Protein AF-A0A2V8ZVR0-F1 (afdb_monomer_lite)

Secondary structure (DSSP, 8-state):
---------------PPP----HHHHHHHHHHHHHHT-S---GGGS-HHHHHHHHHHHHHHHHHHHHH--S---GGG--HHHHHHHHHHHHHHHHHHHHSSSS---GGGS-HHHHHHHHHHHHHHHHHHHHHT-S---GGG--HHHHHHHHHHHHHHHHHHHHHT-TT--GGG--HHHHHHHHHHHHHHHHHHHHHT-TT--GGG--HHHHHHHHHHHHHHHHHHHHH--S---GGGS-HHHHHHTT-PPP-

Sequence (252 aa):
MKRAMFVCLLFGILACPGFSQSSGDSKSENLRNSFAGLGACDLSALRSAQAKQIADMRHNQNLWKCLDGYGECDHNALRESEAKEIASAQHRRNLLACETTIGICDKSQLTASEAERVARIDHERNLLNCMTGFGECDHSLLNPSEVTEVAEFERQRNLLSCQTGHGLCNRQLLSSSEAGEVSDAEHHRNILACKTGNGYCDGSLLSPSEAKEVADAKHQRNLLARETGYGLCDRTLLSVEEAKQIGLGPSS

Foldseek 3Di:
DDDDDDDDDDDDPPPDPDPPPDPVVVLVVLLVCLQVVNDDHDLVSDDPVSSVVSLVNVLVVLLVCLLVVPDDHDPVSDDPVSNVNSLVSVLVVLLVVLLDVPDDHDLVSDDPVSNVVSLVSVLVVLLVCLLVVNDDHDPVSDDPVSNVNSVVSVQVVLLVCLLVVNPPHDPVSDDPVSNVNSVVSVLVVLLVCLLVVPPPRDLVSDDPVSNVVSLVSVLVVLLVCLVVVPDDRDPVSDDPVSCVVSPNDDDD

Structure (mmCIF, N/CA/C/O backbone):
data_AF-A0A2V8ZVR0-F1
#
_entry.id   AF-A0A2V8ZVR0-F1
#
loop_
_atom_site.group_PDB
_atom_site.id
_atom_site.type_symbol
_atom_site.label_atom_id
_atom_site.label_alt_id
_atom_site.label_comp_id
_atom_site.label_asym_id
_atom_site.label_entity_id
_atom_site.label_seq_id
_atom_site.pdbx_PDB_ins_code
_atom_site.Cartn_x
_atom_site.Cartn_y
_atom_site.Cartn_z
_atom_site.occupancy
_atom_site.B_iso_or_equiv
_atom_site.auth_seq_id
_atom_site.auth_comp_id
_atom_site.auth_asym_id
_atom_site.auth_atom_id
_atom_site.pdbx_PDB_model_num
ATOM 1 N N . MET A 1 1 ? -58.232 41.909 -76.313 1.00 36.66 1 MET A N 1
ATOM 2 C CA . MET A 1 1 ? -58.443 41.818 -77.776 1.00 36.66 1 MET A CA 1
ATOM 3 C C . MET A 1 1 ? -57.122 41.472 -78.451 1.00 36.66 1 MET A C 1
ATOM 5 O O . MET A 1 1 ? -56.123 42.068 -78.085 1.00 36.66 1 MET A O 1
ATOM 9 N N . LYS A 1 2 ? -57.188 40.581 -79.451 1.00 34.44 2 LYS A N 1
ATOM 10 C CA . LYS A 1 2 ? -56.173 40.199 -80.459 1.00 34.44 2 LYS A CA 1
ATOM 11 C C . LYS A 1 2 ? -55.121 39.135 -80.084 1.00 34.44 2 LYS A C 1
ATOM 13 O O . LYS A 1 2 ? -54.201 39.353 -79.311 1.00 34.44 2 LYS A O 1
ATOM 18 N N . ARG A 1 3 ? -55.331 37.977 -80.723 1.00 39.69 3 ARG A N 1
ATOM 19 C CA . ARG A 1 3 ? -54.399 36.879 -81.026 1.00 39.69 3 ARG A CA 1
ATOM 20 C C . ARG A 1 3 ? -53.423 37.280 -82.152 1.00 39.69 3 ARG A C 1
ATOM 22 O O . ARG A 1 3 ? -53.703 38.265 -82.831 1.00 39.69 3 ARG A O 1
ATOM 29 N N . ALA A 1 4 ? -52.458 36.380 -82.411 1.00 41.09 4 ALA A N 1
ATOM 30 C CA . ALA A 1 4 ? -51.537 36.239 -83.563 1.00 41.09 4 ALA A CA 1
ATOM 31 C C . ALA A 1 4 ? -50.104 36.743 -83.275 1.00 41.09 4 ALA A C 1
ATOM 33 O O . ALA A 1 4 ? -49.961 37.804 -82.691 1.00 41.09 4 ALA A O 1
ATOM 34 N N . MET A 1 5 ? -48.998 36.080 -83.638 1.00 38.31 5 MET A N 1
ATOM 35 C CA . MET A 1 5 ? -48.732 34.896 -84.472 1.00 38.31 5 MET A CA 1
ATOM 36 C C . MET A 1 5 ? -47.291 34.396 -84.199 1.00 38.31 5 MET A C 1
ATOM 38 O O . MET A 1 5 ? -46.441 35.154 -83.742 1.00 38.31 5 MET A O 1
ATOM 42 N N . PHE A 1 6 ? -47.056 33.116 -84.492 1.00 43.47 6 PHE A N 1
ATOM 43 C CA . PHE A 1 6 ? -45.783 32.379 -84.499 1.00 43.47 6 PHE A CA 1
ATOM 44 C C . PHE A 1 6 ? -44.711 32.992 -85.420 1.00 43.47 6 PHE A C 1
ATOM 46 O O . PHE A 1 6 ? -45.057 33.313 -86.550 1.00 43.47 6 PHE A O 1
ATOM 53 N N . VAL A 1 7 ? -43.428 32.959 -85.015 1.00 42.00 7 VAL A N 1
ATOM 54 C CA . VAL A 1 7 ? -42.273 32.601 -85.878 1.00 42.00 7 VAL A CA 1
ATOM 55 C C . VAL A 1 7 ? -41.166 31.977 -85.003 1.00 42.00 7 VAL A C 1
ATOM 57 O O . VAL A 1 7 ? -40.665 32.607 -84.076 1.00 42.00 7 VAL A O 1
ATOM 60 N N . CYS A 1 8 ? -40.797 30.726 -85.293 1.00 43.38 8 CYS A N 1
ATOM 61 C CA . CYS A 1 8 ? -39.605 30.039 -84.776 1.00 43.38 8 CYS A CA 1
ATOM 62 C C . CYS A 1 8 ? -38.341 30.497 -85.522 1.00 43.38 8 CYS A C 1
ATOM 64 O O . CYS A 1 8 ? -38.452 30.754 -86.714 1.00 43.38 8 CYS A O 1
ATOM 66 N N . LEU A 1 9 ? -37.160 30.472 -84.876 1.00 36.38 9 LEU A N 1
ATOM 67 C CA . LEU A 1 9 ? -35.896 29.921 -85.423 1.00 36.38 9 LEU A CA 1
ATOM 68 C C . LEU A 1 9 ? -34.720 30.012 -84.407 1.00 36.38 9 LEU A C 1
ATOM 70 O O . LEU A 1 9 ? -34.191 31.081 -84.136 1.00 36.38 9 LEU A O 1
ATOM 74 N N . LEU A 1 10 ? -34.347 28.827 -83.900 1.00 38.56 10 LEU A N 1
ATOM 75 C CA . LEU A 1 10 ? -33.001 28.245 -83.697 1.00 38.56 10 LEU A CA 1
ATOM 76 C C . LEU A 1 10 ? -31.939 28.853 -82.742 1.00 38.56 10 LEU A C 1
ATOM 78 O O . LEU A 1 10 ? -31.278 29.839 -83.033 1.00 38.56 10 LEU A O 1
ATOM 82 N N . PHE A 1 11 ? -31.707 28.082 -81.667 1.00 44.53 11 PHE A N 1
ATOM 83 C CA . PHE A 1 11 ? -30.437 27.553 -81.125 1.00 44.53 11 PHE A CA 1
ATOM 84 C C . PHE A 1 11 ? -29.150 28.402 -81.128 1.00 44.53 11 PHE A C 1
ATOM 86 O O . PHE A 1 11 ? -28.493 28.587 -82.146 1.00 44.53 11 PHE A O 1
ATOM 93 N N . GLY A 1 12 ? -28.673 28.668 -79.907 1.00 36.66 12 GLY A N 1
ATOM 94 C CA . GLY A 1 12 ? -27.265 28.878 -79.573 1.00 36.66 12 GLY A CA 1
ATOM 95 C C . GLY A 1 12 ? -27.025 28.527 -78.103 1.00 36.66 12 GLY A C 1
ATOM 96 O O . GLY A 1 12 ? -27.132 29.388 -77.237 1.00 36.66 12 GLY A O 1
ATOM 97 N N . ILE A 1 13 ? -26.761 27.248 -77.809 1.00 49.50 13 ILE A N 1
ATOM 98 C CA . ILE A 1 13 ? -26.310 26.803 -76.483 1.00 49.50 13 ILE A CA 1
ATOM 99 C C . ILE A 1 13 ? -24.876 27.308 -76.314 1.00 49.50 13 ILE A C 1
ATOM 101 O O . ILE A 1 13 ? -23.955 26.796 -76.949 1.00 49.50 13 ILE A O 1
ATOM 105 N N . LEU A 1 14 ? -24.693 28.317 -75.462 1.00 43.38 14 LEU A N 1
ATOM 106 C CA . LEU A 1 14 ? -23.380 28.698 -74.955 1.00 43.38 14 LEU A CA 1
ATOM 107 C C . LEU A 1 14 ? -22.941 27.602 -73.973 1.00 43.38 14 LEU A C 1
ATOM 109 O O . LEU A 1 14 ? -23.292 27.613 -72.795 1.00 43.38 14 LEU A O 1
ATOM 113 N N . ALA A 1 15 ? -22.230 26.598 -74.482 1.00 41.72 15 ALA A N 1
ATOM 114 C CA . ALA A 1 15 ? -21.525 25.645 -73.645 1.00 41.72 15 ALA A CA 1
ATOM 115 C C . ALA A 1 15 ? -20.347 26.378 -72.990 1.00 41.72 15 ALA A C 1
ATOM 117 O O . ALA A 1 15 ? -19.374 26.725 -73.660 1.00 41.72 15 ALA A O 1
ATOM 118 N N . CYS A 1 16 ? -20.441 26.633 -71.683 1.00 39.53 16 CYS A N 1
ATOM 119 C CA . CYS A 1 16 ? -19.276 26.968 -70.873 1.00 39.53 16 CYS A CA 1
ATOM 120 C C . CYS A 1 16 ? -18.252 25.833 -71.036 1.00 39.53 16 CYS A C 1
ATOM 122 O O . CYS A 1 16 ? -18.599 24.683 -70.747 1.00 39.53 16 CYS A O 1
ATOM 124 N N . PRO A 1 17 ? -17.019 26.096 -71.502 1.00 46.03 17 PRO A N 1
ATOM 125 C CA . PRO A 1 17 ? -15.997 25.067 -71.510 1.00 46.03 17 PRO A CA 1
ATOM 126 C C . PRO A 1 17 ? -15.742 24.655 -70.060 1.00 46.03 17 PRO A C 1
ATOM 128 O O . PRO A 1 17 ? -15.577 25.500 -69.177 1.00 46.03 17 PRO A O 1
ATOM 131 N N . GLY A 1 18 ? -15.791 23.345 -69.824 1.00 41.56 18 GLY A N 1
ATOM 132 C CA . GLY A 1 18 ? -15.545 22.757 -68.520 1.00 41.56 18 GLY A CA 1
ATOM 133 C C . GLY A 1 18 ? -14.231 23.258 -67.931 1.00 41.56 18 GLY A C 1
ATOM 134 O O . GLY A 1 18 ? -13.242 23.449 -68.641 1.00 41.56 18 GLY A O 1
ATOM 135 N N . PHE A 1 19 ? -14.239 23.460 -66.616 1.00 44.44 19 PHE A N 1
ATOM 136 C CA . PHE A 1 19 ? -13.027 23.596 -65.825 1.00 44.44 19 PHE A CA 1
ATOM 137 C C . PHE A 1 19 ? -12.099 22.424 -66.160 1.00 44.44 19 PHE A C 1
ATOM 139 O O . PHE A 1 19 ? -12.341 21.285 -65.764 1.00 44.44 19 PHE A O 1
ATOM 146 N N . SER A 1 20 ? -11.036 22.705 -66.908 1.00 42.78 20 SER A N 1
ATOM 147 C CA . SER A 1 20 ? -9.875 21.833 -66.968 1.00 42.78 20 SER A CA 1
ATOM 148 C C . SER A 1 20 ? -9.313 21.798 -65.550 1.00 42.78 20 SER A C 1
ATOM 150 O O . SER A 1 20 ? -8.753 22.801 -65.110 1.00 42.78 20 SER A O 1
ATOM 152 N N . GLN A 1 21 ? -9.494 20.691 -64.817 1.00 45.97 21 GLN A N 1
ATOM 153 C CA . GLN A 1 21 ? -8.775 20.466 -63.562 1.00 45.97 21 GLN A CA 1
ATOM 154 C C . GLN A 1 21 ? -7.290 20.632 -63.871 1.00 45.97 21 GLN A C 1
ATOM 156 O O . GLN A 1 21 ? -6.698 19.880 -64.649 1.00 45.97 21 GLN A O 1
ATOM 161 N N . SER A 1 22 ? -6.726 21.719 -63.359 1.00 49.31 22 SER A N 1
ATOM 162 C CA . SER A 1 22 ? -5.350 22.081 -63.620 1.00 49.31 22 SER A CA 1
ATOM 163 C C . SER A 1 22 ? -4.470 21.013 -62.990 1.00 49.31 22 SER A C 1
ATOM 165 O O . SER A 1 22 ? -4.638 20.655 -61.826 1.00 49.31 22 SER A O 1
ATOM 167 N N . SER A 1 23 ? -3.466 20.538 -63.723 1.00 56.97 23 SER A N 1
ATOM 168 C CA . SER A 1 23 ? -2.398 19.707 -63.153 1.00 56.97 23 SER A CA 1
ATOM 169 C C . SER A 1 23 ? -1.680 20.390 -61.971 1.00 56.97 23 SER A C 1
ATOM 171 O O . SER A 1 23 ? -0.980 19.726 -61.207 1.00 56.97 23 SER A O 1
ATOM 173 N N . GLY A 1 24 ? -1.863 21.706 -61.796 1.00 58.91 24 GLY A N 1
ATOM 174 C CA . GLY A 1 24 ? -1.445 22.461 -60.618 1.00 58.91 24 GLY A CA 1
ATOM 175 C C . GLY A 1 24 ? -2.258 22.160 -59.354 1.00 58.91 24 GLY A C 1
ATOM 176 O O . GLY A 1 24 ? -1.658 22.081 -58.283 1.00 58.91 24 GLY A O 1
ATOM 177 N N . ASP A 1 25 ? -3.568 21.910 -59.465 1.00 67.12 25 ASP A N 1
ATOM 178 C CA . ASP A 1 25 ? -4.434 21.626 -58.311 1.00 67.12 25 ASP A CA 1
ATOM 179 C C . ASP A 1 25 ? -4.075 20.266 -57.704 1.00 67.12 25 ASP A C 1
ATOM 181 O O . ASP A 1 25 ? -3.796 20.179 -56.509 1.00 67.12 25 ASP A O 1
ATOM 185 N N . SER A 1 26 ? -3.907 19.243 -58.549 1.00 77.81 26 SER A N 1
ATOM 186 C CA . SER A 1 26 ? -3.489 17.893 -58.136 1.00 77.81 26 SER A CA 1
ATOM 187 C C . SER A 1 26 ? -2.076 17.855 -57.531 1.00 77.81 26 SER A C 1
ATOM 189 O O . SER A 1 26 ? -1.841 17.167 -56.538 1.00 77.81 26 SER A O 1
ATOM 191 N N . LYS A 1 27 ? -1.121 18.641 -58.054 1.00 80.38 27 LYS A N 1
ATOM 192 C CA . LYS A 1 27 ? 0.225 18.756 -57.456 1.00 80.38 27 LYS A CA 1
ATOM 193 C C . LYS A 1 27 ? 0.197 19.451 -56.097 1.00 80.38 27 LYS A C 1
ATOM 195 O O . LYS A 1 27 ? 0.942 19.062 -55.198 1.00 80.38 27 LYS A O 1
ATOM 200 N N . SER A 1 28 ? -0.639 20.478 -55.950 1.00 82.75 28 SER A N 1
ATOM 201 C CA . SER A 1 28 ? -0.809 21.189 -54.681 1.00 82.75 28 SER A CA 1
ATOM 202 C C . SER A 1 28 ? -1.472 20.301 -53.623 1.00 82.75 28 SER A C 1
ATOM 204 O O . SER A 1 28 ? -1.066 20.312 -52.462 1.00 82.75 28 SER A O 1
ATOM 206 N N . GLU A 1 29 ? -2.428 19.473 -54.041 1.00 85.88 29 GLU A N 1
ATOM 207 C C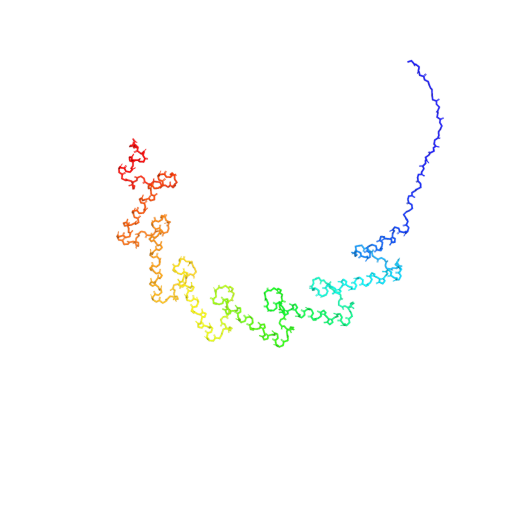A . GLU A 1 29 ? -3.107 18.491 -53.204 1.00 85.88 29 GLU A CA 1
ATOM 208 C C . GLU A 1 29 ? -2.162 17.363 -52.781 1.00 85.88 29 GLU A C 1
ATOM 210 O O . GLU A 1 29 ? -2.038 17.102 -51.587 1.00 85.88 29 GLU A O 1
ATOM 215 N N . ASN A 1 30 ? -1.398 16.782 -53.716 1.00 84.56 30 ASN A N 1
ATOM 216 C CA . ASN A 1 30 ? -0.364 15.791 -53.404 1.00 84.56 30 ASN A CA 1
ATOM 217 C C . ASN A 1 30 ? 0.633 16.335 -52.372 1.00 84.56 30 ASN A C 1
ATOM 219 O O . ASN A 1 30 ? 0.954 15.656 -51.398 1.00 84.56 30 ASN A O 1
ATOM 223 N N . LEU A 1 31 ? 1.084 17.586 -52.529 1.00 83.56 31 LEU A N 1
ATOM 224 C CA . LEU A 1 31 ? 1.970 18.233 -51.564 1.00 83.56 31 LEU A CA 1
ATOM 225 C C . LEU A 1 31 ? 1.291 18.379 -50.193 1.00 83.56 31 LEU A C 1
ATOM 227 O O . LEU A 1 31 ? 1.857 17.954 -49.191 1.00 83.56 31 LEU A O 1
ATOM 231 N N . ARG A 1 32 ? 0.065 18.913 -50.125 1.00 85.12 32 ARG A N 1
ATOM 232 C CA . ARG A 1 32 ? -0.675 19.070 -48.857 1.00 85.12 32 ARG A CA 1
ATOM 233 C C . ARG A 1 32 ? -0.874 17.738 -48.137 1.00 85.12 32 ARG A C 1
ATOM 235 O O . ARG A 1 32 ? -0.601 17.666 -46.943 1.00 85.12 32 ARG A O 1
ATOM 242 N N . ASN A 1 33 ? -1.261 16.693 -48.860 1.00 86.25 33 ASN A N 1
ATOM 243 C CA . ASN A 1 33 ? -1.426 15.339 -48.331 1.00 86.25 33 ASN A CA 1
ATOM 244 C C . ASN A 1 33 ? -0.104 14.788 -47.781 1.00 86.25 33 ASN A C 1
ATOM 246 O O . ASN A 1 33 ? -0.049 14.250 -46.675 1.00 86.25 33 ASN A O 1
ATOM 250 N N . SER A 1 34 ? 0.993 15.022 -48.507 1.00 84.56 34 SER A N 1
ATOM 251 C CA . SER A 1 34 ? 2.344 14.616 -48.106 1.00 84.56 34 SER A CA 1
ATOM 252 C C . SER A 1 34 ? 2.826 15.285 -46.817 1.00 84.56 34 SER A C 1
ATOM 254 O O . SER A 1 34 ? 3.506 14.631 -46.027 1.00 84.56 34 SER A O 1
ATOM 256 N N . PHE A 1 35 ? 2.485 16.565 -46.619 1.00 82.50 35 PHE A N 1
ATOM 257 C CA . PHE A 1 35 ? 2.823 17.340 -45.421 1.00 82.50 35 PHE A CA 1
ATOM 258 C C . PHE A 1 35 ? 1.903 17.017 -44.236 1.00 82.50 35 PHE A C 1
ATOM 260 O O . PHE A 1 35 ? 2.364 16.943 -43.103 1.00 82.50 35 PHE A O 1
ATOM 267 N N . ALA A 1 36 ? 0.607 16.832 -44.484 1.00 80.06 36 ALA A N 1
ATOM 268 C CA . ALA A 1 36 ? -0.368 16.552 -43.434 1.00 80.06 36 ALA A CA 1
ATOM 269 C C . ALA A 1 36 ? -0.361 15.083 -42.978 1.00 80.06 36 ALA A C 1
ATOM 271 O O . ALA A 1 36 ? -0.944 14.770 -41.945 1.00 80.06 36 ALA A O 1
ATOM 272 N N . GLY A 1 37 ? 0.255 14.180 -43.752 1.00 72.56 37 GLY A N 1
ATOM 273 C CA . GLY A 1 37 ? 0.139 12.735 -43.532 1.00 72.56 37 GLY A CA 1
ATOM 274 C C . GLY A 1 37 ? -1.280 12.211 -43.782 1.00 72.56 37 GLY A C 1
ATOM 275 O O . GLY A 1 37 ? -1.649 11.162 -43.264 1.00 72.56 37 GLY A O 1
ATOM 276 N N . LEU A 1 38 ? -2.087 12.952 -44.547 1.00 69.75 38 LEU A N 1
ATOM 277 C CA . LEU A 1 38 ? -3.482 12.637 -44.846 1.00 69.75 38 LEU A CA 1
ATOM 278 C C . LEU A 1 38 ? -3.591 12.236 -46.318 1.00 69.75 38 LEU A C 1
ATOM 280 O O . LEU A 1 38 ? -3.375 13.065 -47.194 1.00 69.75 38 LEU A O 1
ATOM 284 N N . GLY A 1 39 ? -3.938 10.978 -46.595 1.00 75.31 39 GLY A N 1
ATOM 285 C CA . GLY A 1 39 ? -4.077 10.463 -47.962 1.00 75.31 39 GLY A CA 1
ATOM 286 C C . GLY A 1 39 ? -2.760 10.016 -48.612 1.00 75.31 39 GLY A C 1
ATOM 287 O O . GLY A 1 39 ? -1.707 9.969 -47.977 1.00 75.31 39 GLY A O 1
ATOM 288 N N . ALA A 1 40 ? -2.828 9.627 -49.889 1.00 78.56 40 ALA A N 1
ATOM 289 C CA . ALA A 1 40 ? -1.667 9.133 -50.626 1.00 78.56 40 ALA A CA 1
ATOM 290 C C . ALA A 1 40 ? -0.685 10.267 -50.964 1.00 78.56 40 ALA A C 1
ATOM 292 O O . ALA A 1 40 ? -1.082 11.364 -51.357 1.00 78.56 40 ALA A O 1
ATOM 293 N N . CYS A 1 41 ? 0.606 9.968 -50.828 1.00 83.25 41 CYS A N 1
ATOM 294 C CA . CYS A 1 41 ? 1.718 10.849 -51.162 1.00 83.25 41 CYS A CA 1
ATOM 295 C C . CYS A 1 41 ? 2.514 10.205 -52.302 1.00 83.25 41 CYS A C 1
ATOM 297 O O . CYS A 1 41 ? 3.240 9.234 -52.083 1.00 83.25 41 CYS A O 1
ATOM 299 N N . ASP A 1 42 ? 2.377 10.742 -53.513 1.00 85.31 42 ASP A N 1
ATOM 300 C CA . ASP A 1 42 ? 3.214 10.363 -54.647 1.00 85.31 42 ASP A CA 1
ATOM 301 C C . ASP A 1 42 ? 4.528 11.152 -54.601 1.00 85.31 42 ASP A C 1
ATOM 303 O O . ASP A 1 42 ? 4.596 12.331 -54.969 1.00 85.31 42 ASP A O 1
ATOM 307 N N . LEU A 1 43 ? 5.583 10.484 -54.131 1.00 80.38 43 LEU A N 1
ATOM 308 C CA . LEU A 1 43 ? 6.929 11.046 -54.038 1.00 80.38 43 LEU A CA 1
ATOM 309 C C . LEU A 1 43 ? 7.539 11.350 -55.416 1.00 80.38 43 LEU A C 1
ATOM 311 O O . LEU A 1 43 ? 8.388 12.235 -55.511 1.00 80.38 43 LEU A O 1
ATOM 315 N N . SER A 1 44 ? 7.107 10.662 -56.481 1.00 83.88 44 SER A N 1
ATOM 316 C CA . SER A 1 44 ? 7.645 10.849 -57.836 1.00 83.88 44 SER A CA 1
ATOM 317 C C . SER A 1 44 ? 7.209 12.175 -58.471 1.00 83.88 44 SER A C 1
ATOM 319 O O . SER A 1 44 ? 7.906 12.723 -59.325 1.00 83.88 44 SER A O 1
ATOM 321 N N . ALA A 1 45 ? 6.095 12.738 -57.996 1.00 84.00 45 ALA A N 1
ATOM 322 C CA . ALA A 1 45 ? 5.560 14.019 -58.444 1.00 84.00 45 ALA A CA 1
ATOM 323 C C . ALA A 1 45 ? 6.172 15.240 -57.720 1.00 84.00 45 ALA A C 1
ATOM 325 O O . ALA A 1 45 ? 5.817 16.383 -58.033 1.00 84.00 45 ALA A O 1
ATOM 326 N N . LEU A 1 46 ? 7.074 15.026 -56.752 1.00 84.00 46 LEU A N 1
ATOM 327 C CA . LEU A 1 46 ? 7.684 16.083 -55.941 1.00 84.00 46 LEU A CA 1
ATOM 328 C C . LEU A 1 46 ? 8.999 16.596 -56.536 1.00 84.00 46 LEU A C 1
ATOM 330 O O . LEU A 1 46 ? 9.817 15.844 -57.063 1.00 84.00 46 LEU A O 1
ATOM 334 N N . ARG A 1 47 ? 9.263 17.899 -56.374 1.00 87.88 47 ARG A N 1
ATOM 335 C CA . ARG A 1 47 ? 10.609 18.449 -56.607 1.00 87.88 47 ARG A CA 1
ATOM 336 C C . ARG A 1 47 ? 11.567 17.937 -55.531 1.00 87.88 47 ARG A C 1
ATOM 338 O O . ARG A 1 47 ? 11.161 17.763 -54.385 1.00 87.88 47 ARG A O 1
ATOM 345 N N . SER A 1 48 ? 12.855 17.816 -55.852 1.00 86.19 48 SER A N 1
ATOM 346 C CA . SER A 1 48 ? 13.889 17.337 -54.916 1.00 86.19 48 SER A CA 1
ATOM 347 C C . SER A 1 48 ? 13.896 18.081 -53.573 1.00 86.19 48 SER A C 1
ATOM 349 O O . SER A 1 48 ? 13.967 17.453 -52.520 1.00 86.19 48 SER A O 1
ATOM 351 N N . ALA A 1 49 ? 13.742 19.409 -53.590 1.00 87.69 49 ALA A N 1
ATOM 352 C CA . ALA A 1 49 ? 13.648 20.215 -52.372 1.00 87.69 49 ALA A CA 1
ATOM 353 C C . ALA A 1 49 ? 12.380 19.915 -51.545 1.00 87.69 49 ALA A C 1
ATOM 355 O O . ALA A 1 49 ? 12.450 19.852 -50.320 1.00 87.69 49 ALA A O 1
ATOM 356 N N . GLN A 1 50 ? 11.238 19.687 -52.204 1.00 87.19 50 GLN A N 1
ATOM 357 C CA . GLN A 1 50 ? 9.971 19.346 -51.543 1.00 87.19 50 GLN A CA 1
ATOM 358 C C . GLN A 1 50 ? 10.028 17.939 -50.940 1.00 87.19 50 GLN A C 1
ATOM 360 O O . GLN A 1 50 ? 9.629 17.745 -49.795 1.00 87.19 50 GLN A O 1
ATOM 365 N N . ALA A 1 51 ? 10.575 16.974 -51.684 1.00 85.38 51 ALA A N 1
ATOM 366 C CA . ALA A 1 51 ? 10.776 15.609 -51.211 1.00 85.38 51 ALA A CA 1
ATOM 367 C C . ALA A 1 51 ? 11.698 15.569 -49.983 1.00 85.38 51 ALA A C 1
ATOM 369 O O . ALA A 1 51 ? 11.365 14.915 -48.997 1.00 85.38 51 ALA A O 1
ATOM 370 N N . LYS A 1 52 ? 12.805 16.328 -50.001 1.00 88.38 52 LYS A N 1
ATOM 371 C CA . LYS A 1 52 ? 13.701 16.456 -48.843 1.00 88.38 52 LYS A CA 1
ATOM 372 C C . LYS A 1 52 ? 12.977 17.036 -47.625 1.00 88.38 52 LYS A C 1
ATOM 374 O O . LYS A 1 52 ? 13.069 16.469 -46.546 1.00 88.38 52 LYS A O 1
ATOM 379 N N . GLN A 1 53 ? 12.215 18.116 -47.800 1.00 89.69 53 GLN A N 1
ATOM 380 C CA . GLN A 1 53 ? 11.484 18.747 -46.697 1.00 89.69 53 GLN A CA 1
ATOM 381 C C . GLN A 1 53 ? 10.442 17.807 -46.066 1.00 89.69 53 GLN A C 1
ATOM 383 O O . GLN A 1 53 ? 10.298 17.774 -44.845 1.00 89.69 53 GLN A O 1
ATOM 388 N N . ILE A 1 54 ? 9.726 17.032 -46.885 1.00 87.56 54 ILE A N 1
ATOM 389 C CA . ILE A 1 54 ? 8.764 16.031 -46.401 1.00 87.56 54 ILE A CA 1
ATOM 390 C C . ILE A 1 54 ? 9.483 14.897 -45.664 1.00 87.56 54 ILE A C 1
ATOM 392 O O . ILE A 1 54 ? 9.016 14.473 -44.609 1.00 87.56 54 ILE A O 1
ATOM 396 N N . ALA A 1 55 ? 10.620 14.425 -46.181 1.00 87.81 55 ALA A N 1
ATOM 397 C CA . ALA A 1 55 ? 11.428 13.409 -45.513 1.00 87.81 55 ALA A CA 1
ATOM 398 C C . ALA A 1 55 ? 11.945 13.898 -44.149 1.00 87.81 55 ALA A C 1
ATOM 400 O O . ALA A 1 55 ? 11.770 13.196 -43.158 1.00 87.81 55 ALA A O 1
ATOM 401 N N . ASP A 1 56 ? 12.484 15.120 -44.077 1.00 91.06 56 ASP A N 1
ATOM 402 C CA . ASP A 1 56 ? 12.964 15.728 -42.830 1.00 91.06 56 ASP A CA 1
ATOM 403 C C . ASP A 1 56 ? 11.825 15.880 -41.805 1.00 91.06 56 ASP A C 1
ATOM 405 O O . ASP A 1 56 ? 11.997 15.584 -40.624 1.00 91.06 56 ASP A O 1
ATOM 409 N N . MET A 1 57 ? 10.627 16.288 -42.241 1.00 90.62 57 MET A N 1
ATOM 410 C CA . MET A 1 57 ? 9.464 16.370 -41.354 1.00 90.62 57 MET A CA 1
ATOM 411 C C . MET A 1 57 ? 9.052 14.995 -40.818 1.00 90.62 57 MET A C 1
ATOM 413 O O . MET A 1 57 ? 8.835 14.856 -39.616 1.00 90.62 57 MET A O 1
ATOM 417 N N . ARG A 1 58 ? 8.948 13.981 -41.686 1.00 89.56 58 ARG A N 1
ATOM 418 C CA . ARG A 1 58 ? 8.587 12.613 -41.280 1.00 89.56 58 ARG A CA 1
ATOM 419 C C . ARG A 1 58 ? 9.615 12.025 -40.322 1.00 89.56 58 ARG A C 1
ATOM 421 O O . ARG A 1 58 ? 9.235 11.408 -39.333 1.00 89.56 58 ARG A O 1
ATOM 428 N N . HIS A 1 59 ? 10.897 12.266 -40.587 1.00 93.44 59 HIS A N 1
ATOM 429 C CA . HIS A 1 59 ? 11.994 11.893 -39.701 1.00 93.44 59 HIS A CA 1
ATOM 430 C C . HIS A 1 59 ? 11.845 12.543 -38.322 1.00 93.44 59 HIS A C 1
ATOM 432 O O . HIS A 1 59 ? 11.860 11.851 -37.310 1.00 93.44 59 HIS A O 1
ATOM 438 N N . ASN A 1 60 ? 11.593 13.855 -38.275 1.00 93.38 60 ASN A N 1
ATOM 439 C CA . ASN A 1 60 ? 11.383 14.578 -37.019 1.00 93.38 60 ASN A CA 1
ATOM 440 C C . ASN A 1 60 ? 10.138 14.095 -36.259 1.00 93.38 60 ASN A C 1
ATOM 442 O O . ASN A 1 60 ? 10.166 13.998 -35.035 1.00 93.38 60 ASN A O 1
ATOM 446 N N . GLN A 1 61 ? 9.050 13.769 -36.964 1.00 91.94 61 GLN A N 1
ATOM 447 C CA . GLN A 1 61 ? 7.854 13.181 -36.354 1.00 91.94 61 GLN A CA 1
ATOM 448 C C . GLN A 1 61 ? 8.146 11.800 -35.760 1.00 91.94 61 GLN A C 1
ATOM 450 O O . GLN A 1 61 ? 7.714 11.516 -34.646 1.00 91.94 61 GLN A O 1
ATOM 455 N N . ASN A 1 62 ? 8.887 10.954 -36.480 1.00 93.69 62 ASN A N 1
ATOM 456 C CA . ASN A 1 62 ? 9.313 9.646 -35.991 1.00 93.69 62 ASN A CA 1
ATOM 457 C C . ASN A 1 62 ? 10.194 9.771 -34.741 1.00 93.69 62 ASN A C 1
ATOM 459 O O . ASN A 1 62 ? 9.930 9.125 -33.730 1.00 93.69 62 ASN A O 1
ATOM 463 N N . LEU A 1 63 ? 11.188 10.663 -34.790 1.00 95.00 63 LEU A N 1
ATOM 464 C CA . LEU A 1 63 ? 12.064 10.973 -33.664 1.00 95.00 63 LEU A CA 1
ATOM 465 C C . LEU A 1 63 ? 11.261 11.431 -32.439 1.00 95.00 63 LEU A C 1
ATOM 467 O O . LEU A 1 63 ? 11.500 10.941 -31.339 1.00 95.00 63 LEU A O 1
ATOM 471 N N . TRP A 1 64 ? 10.278 12.318 -32.624 1.00 93.75 64 TRP A N 1
ATOM 472 C CA . TRP A 1 64 ? 9.448 12.812 -31.525 1.00 93.75 64 TRP A CA 1
ATOM 473 C C . TRP A 1 64 ? 8.621 11.702 -30.863 1.00 93.75 64 TRP A C 1
ATOM 475 O O . TRP A 1 64 ? 8.642 11.608 -29.640 1.00 93.75 64 TRP A O 1
ATOM 485 N N . LYS A 1 65 ? 8.001 10.810 -31.649 1.00 93.62 65 LYS A N 1
ATOM 486 C CA . LYS A 1 65 ? 7.274 9.634 -31.126 1.00 93.62 65 LYS A CA 1
ATOM 487 C C . LYS A 1 65 ? 8.175 8.670 -30.350 1.00 93.62 65 LYS A C 1
ATOM 489 O O . LYS A 1 65 ? 7.787 8.093 -29.339 1.00 93.62 65 LYS A O 1
ATOM 494 N N . CYS A 1 66 ? 9.410 8.469 -30.810 1.00 94.88 66 CYS A N 1
ATOM 495 C CA . CYS A 1 66 ? 10.354 7.652 -30.052 1.00 94.88 66 CYS A CA 1
ATOM 496 C C . CYS A 1 66 ? 10.764 8.336 -28.733 1.00 94.88 66 CYS A C 1
ATOM 498 O O . CYS A 1 66 ? 10.922 7.683 -27.694 1.00 94.88 66 CYS A O 1
ATOM 500 N N . LEU A 1 67 ? 10.966 9.657 -28.771 1.00 93.62 67 LEU A N 1
ATOM 501 C CA . LEU A 1 67 ? 11.410 10.441 -27.623 1.00 93.62 67 LEU A CA 1
ATOM 502 C C . LEU A 1 67 ? 10.330 10.601 -26.561 1.00 93.62 67 LEU A C 1
ATOM 504 O O . LEU A 1 67 ? 10.673 10.520 -25.385 1.00 93.62 67 LEU A O 1
ATOM 508 N N . ASP A 1 68 ? 9.065 10.811 -26.920 1.00 90.50 68 ASP A N 1
ATOM 509 C CA . ASP A 1 68 ? 7.972 10.918 -25.948 1.00 90.50 68 ASP A CA 1
ATOM 510 C C . ASP A 1 68 ? 7.520 9.540 -25.426 1.00 90.50 68 ASP A C 1
ATOM 512 O O . ASP A 1 68 ? 7.104 9.426 -24.271 1.00 90.50 68 ASP A O 1
ATOM 516 N N . GLY A 1 69 ? 7.727 8.482 -26.218 1.00 86.38 69 GLY A N 1
ATOM 517 C CA . GLY A 1 69 ? 7.352 7.112 -25.885 1.00 86.38 69 GLY A CA 1
ATOM 518 C C . GLY A 1 69 ? 5.867 6.812 -26.086 1.00 86.38 69 GLY A C 1
ATOM 519 O O . GLY A 1 69 ? 5.392 5.810 -25.552 1.00 86.38 69 GLY A O 1
ATOM 520 N N . TYR A 1 70 ? 5.139 7.656 -26.823 1.00 83.12 70 TYR A N 1
ATOM 521 C CA . TYR A 1 70 ? 3.726 7.469 -27.132 1.00 83.12 70 TYR A CA 1
ATOM 522 C C . TYR A 1 70 ? 3.528 7.069 -28.599 1.00 83.12 70 TYR A C 1
ATOM 524 O O . TYR A 1 70 ? 3.765 7.832 -29.535 1.00 83.12 70 TYR A O 1
ATOM 532 N N . GLY A 1 71 ? 2.990 5.864 -28.793 1.00 83.44 71 GLY A N 1
ATOM 533 C CA . GLY A 1 71 ? 2.713 5.307 -30.114 1.00 83.44 71 GLY A CA 1
ATOM 534 C C . GLY A 1 71 ? 3.918 4.614 -30.750 1.00 83.44 71 GLY A C 1
ATOM 535 O O . GLY A 1 71 ? 4.998 4.519 -30.175 1.00 83.44 71 GLY A O 1
ATOM 536 N N . GLU A 1 72 ? 3.702 4.075 -31.946 1.00 88.31 72 GLU A N 1
ATOM 537 C CA . GLU A 1 72 ? 4.732 3.342 -32.679 1.00 88.31 72 GLU A CA 1
ATOM 538 C C . GLU A 1 72 ? 5.703 4.302 -33.372 1.00 88.31 72 GLU A C 1
ATOM 540 O O . GLU A 1 72 ? 5.290 5.278 -34.015 1.00 88.31 72 GLU A O 1
ATOM 545 N N . CYS A 1 73 ? 6.994 3.990 -33.277 1.00 94.00 73 CYS A N 1
ATOM 546 C CA . CYS A 1 73 ? 8.049 4.661 -34.019 1.00 94.00 73 CYS A CA 1
ATOM 547 C C . CYS A 1 73 ? 8.963 3.634 -34.710 1.00 94.00 73 CYS A C 1
ATOM 549 O O . CYS A 1 73 ? 9.164 2.523 -34.219 1.00 94.00 73 CYS A O 1
ATOM 551 N N . ASP A 1 74 ? 9.495 3.996 -35.876 1.00 94.44 74 ASP A N 1
ATOM 552 C CA . ASP A 1 74 ? 10.413 3.165 -36.650 1.00 94.44 74 ASP A CA 1
ATOM 553 C C . ASP A 1 74 ? 11.856 3.425 -36.210 1.00 94.44 74 ASP A C 1
ATOM 555 O O . ASP A 1 74 ? 12.465 4.443 -36.551 1.00 94.44 74 ASP A O 1
ATOM 559 N N . HIS A 1 75 ? 12.418 2.477 -35.465 1.00 93.69 75 HIS A N 1
ATOM 560 C CA . HIS A 1 75 ? 13.799 2.550 -35.003 1.00 93.69 75 HIS A CA 1
ATOM 561 C C . HIS A 1 75 ? 14.830 2.428 -36.137 1.00 93.69 75 HIS A C 1
ATOM 563 O O . HIS A 1 75 ? 15.955 2.902 -35.977 1.00 93.69 75 HIS A O 1
ATOM 569 N N . ASN A 1 76 ? 14.469 1.847 -37.288 1.00 95.19 76 ASN A N 1
ATOM 570 C CA . ASN A 1 76 ? 15.388 1.694 -38.422 1.00 95.19 76 ASN A CA 1
ATOM 571 C C . ASN A 1 76 ? 15.607 3.008 -39.181 1.00 95.19 76 ASN A C 1
ATOM 573 O O . ASN A 1 76 ? 16.592 3.146 -39.904 1.00 95.19 76 ASN A O 1
ATOM 577 N N . ALA A 1 77 ? 14.702 3.975 -39.017 1.00 92.94 77 ALA A N 1
ATOM 578 C CA . ALA A 1 77 ? 14.808 5.298 -39.621 1.00 92.94 77 ALA A CA 1
ATOM 579 C C . ALA A 1 77 ? 15.699 6.263 -38.811 1.00 92.94 77 ALA A C 1
ATOM 581 O O . ALA A 1 77 ? 15.902 7.400 -39.231 1.00 92.94 77 ALA A O 1
ATOM 582 N N . LEU A 1 78 ? 16.226 5.839 -37.657 1.00 94.31 78 LEU A N 1
ATOM 583 C CA . LEU A 1 78 ? 16.989 6.693 -36.747 1.00 94.31 78 LEU A CA 1
ATOM 584 C C . LEU A 1 78 ? 18.480 6.736 -37.083 1.00 94.31 78 LEU A C 1
ATOM 586 O O . LEU A 1 78 ? 19.095 5.749 -37.488 1.00 94.31 78 LEU A O 1
ATOM 590 N N . ARG A 1 79 ? 19.097 7.885 -36.814 1.00 96.12 79 ARG A N 1
ATOM 591 C CA . ARG A 1 79 ? 20.557 8.020 -36.755 1.00 96.12 79 ARG A CA 1
ATOM 592 C C . ARG A 1 79 ? 21.080 7.437 -35.446 1.00 96.12 79 ARG A C 1
ATOM 594 O O . ARG A 1 79 ? 20.389 7.429 -34.432 1.00 96.12 79 ARG A O 1
ATOM 601 N N . GLU A 1 80 ? 22.351 7.044 -35.424 1.00 96.38 80 GLU A N 1
ATOM 602 C CA . GLU A 1 80 ? 22.976 6.475 -34.221 1.00 96.38 80 GLU A CA 1
ATOM 603 C C . GLU A 1 80 ? 22.902 7.420 -33.005 1.00 96.38 80 GLU A C 1
ATOM 605 O O . GLU A 1 80 ? 22.637 6.981 -31.886 1.00 96.38 80 GLU A O 1
ATOM 610 N N . SER A 1 81 ? 23.092 8.728 -33.209 1.00 96.38 81 SER A N 1
ATOM 611 C CA . SER A 1 81 ? 22.972 9.726 -32.138 1.00 96.38 81 SER A CA 1
ATOM 612 C C . SER A 1 81 ? 21.547 9.833 -31.590 1.00 96.38 81 SER A C 1
ATOM 614 O O . SER A 1 81 ? 21.367 9.954 -30.383 1.00 96.38 81 SER A O 1
ATOM 616 N N . GLU A 1 82 ? 20.547 9.748 -32.468 1.00 96.81 82 GLU A N 1
ATOM 617 C CA . GLU A 1 82 ? 19.126 9.808 -32.108 1.00 96.81 82 GLU A CA 1
ATOM 618 C C . GLU A 1 82 ? 18.714 8.547 -31.346 1.00 96.81 82 GLU A C 1
ATOM 620 O O . GLU A 1 82 ? 18.064 8.635 -30.309 1.00 96.81 82 GLU A O 1
ATOM 625 N N . ALA A 1 83 ? 19.165 7.372 -31.794 1.00 95.75 83 ALA A N 1
ATOM 626 C CA . ALA A 1 83 ? 18.927 6.111 -31.100 1.00 95.75 83 ALA A CA 1
ATOM 627 C C . ALA A 1 83 ? 19.503 6.120 -29.671 1.00 95.75 83 ALA A C 1
ATOM 629 O O . ALA A 1 83 ? 18.837 5.670 -28.738 1.00 95.75 83 ALA A O 1
ATOM 630 N N . LYS A 1 84 ? 20.706 6.683 -29.471 1.00 96.62 84 LYS A N 1
ATOM 631 C CA . LYS A 1 84 ? 21.304 6.860 -28.133 1.00 96.62 84 LYS A CA 1
ATOM 632 C C . LYS A 1 84 ? 20.487 7.809 -27.251 1.00 96.62 84 LYS A C 1
ATOM 634 O O . LYS A 1 84 ? 20.301 7.534 -26.066 1.00 96.62 84 LYS A O 1
ATOM 639 N N . GLU A 1 85 ? 19.988 8.907 -27.813 1.00 96.31 85 GLU A N 1
ATOM 640 C CA . GLU A 1 85 ? 19.138 9.861 -27.092 1.00 96.31 85 GLU A CA 1
ATOM 641 C C . GLU A 1 85 ? 17.805 9.227 -26.670 1.00 96.31 85 GLU A C 1
ATOM 643 O O . GLU A 1 85 ? 17.398 9.342 -25.511 1.00 96.31 85 GLU A O 1
ATOM 648 N N . ILE A 1 86 ? 17.163 8.494 -27.581 1.00 95.88 86 ILE A N 1
ATOM 649 C CA . ILE A 1 86 ? 15.919 7.763 -27.322 1.00 95.88 86 ILE A CA 1
ATOM 650 C C . ILE A 1 86 ? 16.127 6.707 -26.240 1.00 95.88 86 ILE A C 1
ATOM 652 O O . ILE A 1 86 ? 15.335 6.659 -25.302 1.00 95.88 86 ILE A O 1
ATOM 656 N N . ALA A 1 87 ? 17.202 5.917 -26.310 1.00 94.69 87 ALA A N 1
ATOM 657 C CA . ALA A 1 87 ? 17.517 4.926 -25.281 1.00 94.69 87 ALA A CA 1
ATOM 658 C C . ALA A 1 87 ? 17.682 5.581 -23.897 1.00 94.69 87 ALA A C 1
ATOM 660 O O . ALA A 1 87 ? 17.138 5.099 -22.906 1.00 94.69 87 ALA A O 1
ATOM 661 N N . SER A 1 88 ? 18.350 6.737 -23.826 1.00 95.94 88 SER A N 1
ATOM 662 C CA . SER A 1 88 ? 18.463 7.524 -22.590 1.00 95.94 88 SER A CA 1
ATOM 663 C C . SER A 1 88 ? 17.109 8.059 -22.099 1.00 95.94 88 SER A C 1
ATOM 665 O O . SER A 1 88 ? 16.833 8.072 -20.897 1.00 95.94 88 SER A O 1
ATOM 667 N N . ALA A 1 89 ? 16.233 8.509 -23.001 1.00 95.31 89 ALA A N 1
ATOM 668 C CA . ALA A 1 89 ? 14.887 8.962 -22.651 1.00 95.31 89 ALA A CA 1
ATOM 669 C C . ALA A 1 89 ? 13.999 7.809 -22.144 1.00 95.31 89 ALA A C 1
ATOM 671 O O . ALA A 1 89 ? 13.307 7.967 -21.137 1.00 95.31 89 ALA A O 1
ATOM 672 N N . GLN A 1 90 ? 14.061 6.646 -22.796 1.00 94.44 90 GLN A N 1
ATOM 673 C CA . GLN A 1 90 ? 13.358 5.427 -22.395 1.00 94.44 90 GLN A CA 1
ATOM 674 C C . GLN A 1 90 ? 13.832 4.934 -21.024 1.00 94.44 90 GLN A C 1
ATOM 676 O O . GLN A 1 90 ? 13.000 4.698 -20.152 1.00 94.44 90 GLN A O 1
ATOM 681 N N . HIS A 1 91 ? 15.149 4.877 -20.797 1.00 96.44 91 HIS A N 1
ATOM 682 C CA . HIS A 1 91 ? 15.729 4.512 -19.501 1.00 96.44 91 HIS A CA 1
ATOM 683 C C . HIS A 1 91 ? 15.242 5.432 -18.376 1.00 96.44 91 HIS A C 1
ATOM 685 O O . HIS A 1 91 ? 14.772 4.962 -17.343 1.00 96.44 91 HIS A O 1
ATOM 691 N N . ARG A 1 92 ? 15.256 6.754 -18.603 1.00 95.69 92 ARG A N 1
ATOM 692 C CA . ARG A 1 92 ? 14.744 7.739 -17.633 1.00 95.69 92 ARG A CA 1
ATOM 693 C C . ARG A 1 92 ? 13.257 7.555 -17.329 1.00 95.69 92 ARG A C 1
ATOM 695 O O . ARG A 1 92 ? 12.864 7.688 -16.174 1.00 95.69 92 ARG A O 1
ATOM 702 N N . ARG A 1 93 ? 12.430 7.254 -18.336 1.00 94.81 93 ARG A N 1
ATOM 703 C CA . ARG A 1 93 ? 11.004 6.956 -18.123 1.00 94.81 93 ARG A CA 1
ATOM 704 C C . ARG A 1 93 ? 10.805 5.675 -17.321 1.00 94.81 93 ARG A C 1
ATOM 706 O O . ARG A 1 93 ? 9.984 5.677 -16.413 1.00 94.81 93 ARG A O 1
ATOM 713 N N . ASN A 1 94 ? 11.558 4.620 -17.631 1.00 96.06 94 ASN A N 1
ATOM 714 C CA . ASN A 1 94 ? 11.494 3.362 -16.891 1.00 96.06 94 ASN A CA 1
ATOM 715 C C . ASN A 1 94 ? 11.879 3.562 -15.422 1.00 96.06 94 ASN A C 1
ATOM 717 O O . ASN A 1 94 ? 11.141 3.161 -14.530 1.00 96.06 94 ASN A O 1
ATOM 721 N N . LEU A 1 95 ? 12.987 4.260 -15.170 1.00 97.31 95 LEU A N 1
ATOM 722 C CA . LEU A 1 95 ? 13.421 4.603 -13.821 1.00 97.31 95 LEU A CA 1
ATOM 723 C C . LEU A 1 95 ? 12.351 5.392 -13.060 1.00 97.31 95 LEU A C 1
ATOM 725 O O . LEU A 1 95 ? 12.023 5.034 -11.934 1.00 97.31 95 LEU A O 1
ATOM 729 N N . LEU A 1 96 ? 11.750 6.408 -13.687 1.00 96.62 96 LEU A N 1
ATOM 730 C CA . LEU A 1 96 ? 10.655 7.166 -13.079 1.00 96.62 96 LEU A CA 1
ATOM 731 C C . LEU A 1 96 ? 9.437 6.280 -12.776 1.00 96.62 96 LEU A C 1
ATOM 733 O O . LEU A 1 96 ? 8.810 6.438 -11.729 1.00 96.62 96 LEU A O 1
ATOM 737 N N . ALA A 1 97 ? 9.096 5.345 -13.665 1.00 96.44 97 ALA A N 1
ATOM 738 C CA . ALA A 1 97 ? 8.017 4.393 -13.420 1.00 96.44 97 ALA A CA 1
ATOM 739 C C . ALA A 1 97 ? 8.329 3.488 -12.218 1.00 96.44 97 ALA A C 1
ATOM 741 O O . ALA A 1 97 ? 7.449 3.244 -11.399 1.00 96.44 97 ALA A O 1
ATOM 742 N N . CYS A 1 98 ? 9.584 3.055 -12.070 1.00 97.38 98 CYS A N 1
ATOM 743 C CA . CYS A 1 98 ? 10.046 2.251 -10.937 1.00 97.38 98 CYS A CA 1
ATOM 744 C C . CYS A 1 98 ? 10.084 3.0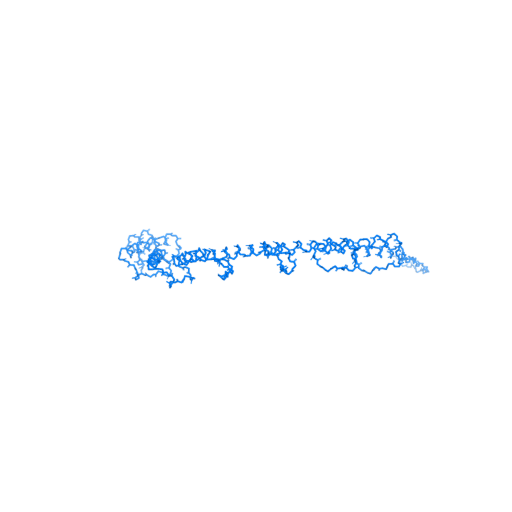12 -9.607 1.00 97.38 98 CYS A C 1
ATOM 746 O O . CYS A 1 98 ? 9.847 2.425 -8.561 1.00 97.38 98 CYS A O 1
ATOM 748 N N . GLU A 1 99 ? 10.381 4.309 -9.626 1.00 97.38 99 GLU A N 1
ATOM 749 C CA . GLU A 1 99 ? 10.413 5.144 -8.417 1.00 97.38 99 GLU A CA 1
ATOM 750 C C . GLU A 1 99 ? 9.026 5.643 -7.996 1.00 97.38 99 GLU A C 1
ATOM 752 O O . GLU A 1 99 ? 8.844 6.162 -6.894 1.00 97.38 99 GLU A O 1
ATOM 757 N N . THR A 1 100 ? 8.037 5.518 -8.878 1.00 95.06 100 THR A N 1
ATOM 758 C CA . THR A 1 100 ? 6.670 5.984 -8.645 1.00 95.06 100 THR A CA 1
ATOM 759 C C . THR A 1 100 ? 5.684 4.813 -8.720 1.00 95.06 100 THR A C 1
ATOM 761 O O . THR A 1 100 ? 6.047 3.659 -8.551 1.00 95.06 100 THR A O 1
ATOM 764 N N . THR A 1 101 ? 4.390 5.097 -8.857 1.00 86.44 101 THR A N 1
ATOM 765 C CA . THR A 1 101 ? 3.347 4.078 -9.138 1.00 86.44 101 THR A CA 1
ATOM 766 C C . THR A 1 101 ? 2.731 4.274 -10.515 1.00 86.44 101 THR A C 1
ATOM 768 O O . THR A 1 101 ? 1.667 3.736 -10.812 1.00 86.44 101 THR A O 1
ATOM 771 N N . ILE A 1 102 ? 3.363 5.099 -11.350 1.00 90.69 102 ILE A N 1
ATOM 772 C CA . ILE A 1 102 ? 2.812 5.518 -12.630 1.00 90.69 102 ILE A CA 1
ATOM 773 C C . ILE A 1 102 ? 3.590 4.820 -13.739 1.00 90.69 102 ILE A C 1
ATOM 775 O O . ILE A 1 102 ? 4.772 5.082 -13.941 1.00 90.69 102 ILE A O 1
ATOM 779 N N . GLY A 1 103 ? 2.893 3.979 -14.500 1.00 88.88 103 GLY A N 1
ATOM 780 C CA . GLY A 1 103 ? 3.478 3.216 -15.601 1.00 88.88 103 GLY A CA 1
ATOM 781 C C . GLY A 1 103 ? 3.951 1.825 -15.182 1.00 88.88 103 GLY A C 1
ATOM 782 O O . GLY A 1 103 ? 3.684 1.363 -14.076 1.00 88.88 103 GLY A O 1
ATOM 783 N N . ILE A 1 104 ? 4.616 1.137 -16.109 1.00 91.62 104 ILE A N 1
ATOM 784 C CA . ILE A 1 104 ? 5.152 -0.211 -15.903 1.00 91.62 104 ILE A CA 1
ATOM 785 C C . ILE A 1 104 ? 6.659 -0.086 -15.705 1.00 91.62 104 ILE A C 1
ATOM 787 O O . ILE A 1 104 ? 7.355 0.449 -16.565 1.00 91.62 104 ILE A O 1
ATOM 791 N N . CYS A 1 105 ? 7.139 -0.585 -14.572 1.00 95.50 105 CYS A N 1
ATOM 792 C CA . CYS A 1 105 ? 8.556 -0.665 -14.253 1.00 95.50 105 CYS A CA 1
ATOM 793 C C . CYS A 1 105 ? 9.142 -1.989 -14.758 1.00 95.50 105 CYS A C 1
ATOM 795 O O . CYS A 1 105 ? 8.718 -3.062 -14.324 1.00 95.50 105 CYS A O 1
ATOM 797 N N . ASP A 1 106 ? 10.154 -1.918 -15.620 1.00 96.56 106 ASP A N 1
ATOM 798 C CA . ASP A 1 106 ? 11.030 -3.040 -15.945 1.00 96.56 106 ASP A CA 1
ATOM 799 C C . ASP A 1 106 ? 12.330 -2.932 -15.134 1.00 96.56 106 ASP A C 1
ATOM 801 O O . ASP A 1 106 ? 13.271 -2.216 -15.495 1.00 96.56 106 ASP A O 1
ATOM 805 N N . LYS A 1 107 ? 12.391 -3.666 -14.016 1.00 96.25 107 LYS A N 1
ATOM 806 C CA . LYS A 1 107 ? 13.562 -3.679 -13.123 1.00 96.25 107 LYS A CA 1
ATOM 807 C C . LYS A 1 107 ? 14.820 -4.247 -13.792 1.00 96.25 107 LYS A C 1
ATOM 809 O O . LYS A 1 107 ? 15.917 -3.978 -13.310 1.00 96.25 107 LYS A O 1
ATOM 814 N N . SER A 1 108 ? 14.691 -4.999 -14.892 1.00 97.50 108 SER A N 1
ATOM 815 C CA . SER A 1 108 ? 15.842 -5.585 -15.596 1.00 97.50 108 SER A CA 1
ATOM 816 C C . SER A 1 108 ? 16.685 -4.553 -16.351 1.00 97.50 108 SER A C 1
ATOM 818 O O . SER A 1 108 ? 17.851 -4.813 -16.641 1.00 97.50 108 SER A O 1
ATOM 820 N N . GLN A 1 109 ? 16.121 -3.373 -16.622 1.00 96.50 109 GLN A N 1
ATOM 821 C CA . GLN A 1 109 ? 16.802 -2.275 -17.314 1.00 96.50 109 GLN A CA 1
ATOM 822 C C . GLN A 1 109 ? 17.527 -1.321 -16.359 1.00 96.50 109 GLN A C 1
ATOM 824 O O . GLN A 1 109 ? 18.182 -0.385 -16.807 1.00 96.50 109 GLN A O 1
ATOM 829 N N . LEU A 1 110 ? 17.398 -1.511 -15.044 1.00 97.88 110 LEU A N 1
ATOM 830 C CA . LEU A 1 110 ? 18.008 -0.625 -14.058 1.00 97.88 110 LEU A CA 1
ATOM 831 C C . LEU A 1 110 ? 19.504 -0.909 -13.911 1.00 97.88 110 LEU A C 1
ATOM 833 O O . LEU A 1 110 ? 19.951 -2.056 -13.876 1.00 97.88 110 LEU A O 1
ATOM 837 N N . THR A 1 111 ? 20.287 0.153 -13.736 1.00 98.19 111 THR A N 1
ATOM 838 C CA . THR A 1 111 ? 21.652 0.020 -13.216 1.00 98.19 111 THR A CA 1
ATOM 839 C C . THR A 1 111 ? 21.615 -0.470 -11.766 1.00 98.19 111 THR A C 1
ATOM 841 O O . THR A 1 111 ? 20.621 -0.293 -11.062 1.00 98.19 111 THR A O 1
ATOM 844 N N . ALA A 1 112 ? 22.721 -1.032 -11.269 1.00 98.25 112 ALA A N 1
ATOM 845 C CA . ALA A 1 112 ? 22.793 -1.525 -9.890 1.00 98.25 112 ALA A CA 1
ATOM 846 C C . ALA A 1 112 ? 22.416 -0.451 -8.847 1.00 98.25 112 ALA A C 1
ATOM 848 O O . ALA A 1 112 ? 21.640 -0.721 -7.935 1.00 98.25 112 ALA A O 1
ATOM 849 N N . SER A 1 113 ? 22.897 0.785 -9.023 1.00 98.31 113 SER A N 1
ATOM 850 C CA . SER A 1 113 ? 22.575 1.909 -8.131 1.00 98.31 113 SER A CA 1
ATOM 851 C C . SER A 1 113 ? 21.112 2.349 -8.204 1.00 98.31 113 SER A C 1
ATOM 853 O O . SER A 1 113 ? 20.545 2.804 -7.214 1.00 98.31 113 SER A O 1
ATOM 855 N N . GLU A 1 114 ? 20.493 2.254 -9.381 1.00 98.44 114 GLU A N 1
ATOM 856 C CA . GLU A 1 114 ? 19.073 2.573 -9.548 1.00 98.44 114 GLU A CA 1
ATOM 857 C C . GLU A 1 114 ? 18.197 1.485 -8.933 1.00 98.44 114 GLU A C 1
ATOM 859 O O . GLU A 1 114 ? 17.235 1.805 -8.245 1.00 98.44 114 GLU A O 1
ATOM 864 N N . ALA A 1 115 ? 18.562 0.214 -9.116 1.00 98.31 115 ALA A N 1
ATOM 865 C CA . ALA A 1 115 ? 17.879 -0.914 -8.498 1.00 98.31 115 ALA A CA 1
ATOM 866 C C . ALA A 1 115 ? 17.928 -0.838 -6.964 1.00 98.31 115 ALA A C 1
ATOM 868 O O . ALA A 1 115 ? 16.905 -1.041 -6.319 1.00 98.31 115 ALA A O 1
ATOM 869 N N . GLU A 1 116 ? 19.076 -0.478 -6.378 1.00 98.31 116 GLU A N 1
ATOM 870 C CA . GLU A 1 116 ? 19.204 -0.244 -4.932 1.00 98.31 116 GLU A CA 1
ATOM 871 C C . GLU A 1 116 ? 18.299 0.906 -4.461 1.00 98.31 116 GLU A C 1
ATOM 873 O O . GLU A 1 116 ? 17.592 0.785 -3.458 1.00 98.31 116 GLU A O 1
ATOM 878 N N . ARG A 1 117 ? 18.263 2.015 -5.212 1.00 98.31 117 ARG A N 1
ATOM 879 C CA . ARG A 1 117 ? 17.401 3.160 -4.891 1.00 98.31 117 ARG A CA 1
ATOM 880 C C . ARG A 1 117 ? 15.916 2.804 -4.964 1.00 98.31 117 ARG A C 1
ATOM 882 O O . ARG A 1 117 ? 15.175 3.165 -4.053 1.00 98.31 117 ARG A O 1
ATOM 889 N N . VAL A 1 118 ? 15.497 2.098 -6.012 1.00 98.12 118 VAL A N 1
ATOM 890 C CA . VAL A 1 118 ? 14.119 1.612 -6.184 1.00 98.12 118 VAL A CA 1
ATOM 891 C C . VAL A 1 118 ? 13.758 0.621 -5.080 1.00 98.12 118 VAL A C 1
ATOM 893 O O . VAL A 1 118 ? 12.691 0.746 -4.495 1.00 98.12 118 VAL A O 1
ATOM 896 N N . ALA A 1 119 ? 14.655 -0.301 -4.719 1.00 97.19 119 ALA A N 1
ATOM 897 C CA . ALA A 1 119 ? 14.420 -1.245 -3.626 1.00 97.19 119 ALA A CA 1
ATOM 898 C C . ALA A 1 119 ? 14.182 -0.534 -2.285 1.00 97.19 119 ALA A C 1
ATOM 900 O O . ALA A 1 119 ? 13.297 -0.931 -1.532 1.00 97.19 119 ALA A O 1
ATOM 901 N N . ARG A 1 120 ? 14.914 0.552 -2.005 1.00 97.81 120 ARG A N 1
ATOM 902 C CA . ARG A 1 120 ? 14.661 1.380 -0.818 1.00 97.81 120 ARG A CA 1
ATOM 903 C C . ARG A 1 120 ? 13.290 2.060 -0.866 1.00 97.81 120 ARG A C 1
ATOM 905 O O . ARG A 1 120 ? 12.591 2.050 0.138 1.00 97.81 120 ARG A O 1
ATOM 912 N N . ILE A 1 121 ? 12.900 2.624 -2.011 1.00 97.75 121 ILE A N 1
ATOM 913 C CA . ILE A 1 121 ? 11.579 3.256 -2.185 1.00 97.75 121 ILE A CA 1
ATOM 914 C C . ILE A 1 121 ? 10.456 2.227 -1.991 1.00 97.75 121 ILE A C 1
ATOM 916 O O . ILE A 1 121 ? 9.479 2.505 -1.296 1.00 97.75 121 ILE A O 1
ATOM 920 N N . ASP A 1 122 ? 10.603 1.036 -2.574 1.00 96.38 122 ASP A N 1
ATOM 921 C CA . ASP A 1 122 ? 9.648 -0.064 -2.425 1.00 96.38 122 ASP A CA 1
ATOM 922 C C . ASP A 1 122 ? 9.526 -0.499 -0.957 1.00 96.38 122 ASP A C 1
ATOM 924 O O . ASP A 1 122 ? 8.415 -0.684 -0.459 1.00 96.38 122 ASP A O 1
ATOM 928 N N . HIS A 1 123 ? 10.654 -0.599 -0.249 1.00 97.75 123 HIS A N 1
ATOM 929 C CA . HIS A 1 123 ? 10.696 -0.921 1.178 1.00 97.75 123 HIS A CA 1
ATOM 930 C C . HIS A 1 123 ? 10.001 0.141 2.038 1.00 97.75 123 HIS A C 1
ATOM 932 O O . HIS A 1 123 ? 9.135 -0.189 2.846 1.00 97.75 123 HIS A O 1
ATOM 938 N N . GLU A 1 124 ? 10.315 1.423 1.828 1.00 97.38 124 GLU A N 1
ATOM 939 C CA . GLU A 1 124 ? 9.681 2.547 2.532 1.00 97.38 124 GLU A CA 1
ATOM 940 C C . GLU A 1 124 ? 8.166 2.590 2.283 1.00 97.38 124 GLU A C 1
ATOM 942 O O . GLU A 1 124 ? 7.383 2.812 3.210 1.00 97.38 124 GLU A O 1
ATOM 947 N N . ARG A 1 125 ? 7.727 2.326 1.045 1.00 96.88 125 ARG A N 1
ATOM 948 C CA . ARG A 1 125 ? 6.302 2.219 0.716 1.00 96.88 125 ARG A CA 1
ATOM 949 C C . ARG A 1 125 ? 5.650 1.034 1.426 1.00 96.88 125 ARG A C 1
ATOM 951 O O . ARG A 1 125 ? 4.556 1.201 1.959 1.00 96.88 125 ARG A O 1
ATOM 958 N N . ASN A 1 126 ? 6.288 -0.136 1.435 1.00 97.81 126 ASN A N 1
ATOM 959 C CA . ASN A 1 126 ? 5.768 -1.311 2.132 1.00 97.81 126 ASN A CA 1
ATOM 960 C C . ASN A 1 126 ? 5.598 -1.028 3.629 1.00 97.81 126 ASN A C 1
ATOM 962 O O . ASN A 1 126 ? 4.518 -1.243 4.173 1.00 97.81 126 ASN A O 1
ATOM 966 N N . LEU A 1 127 ? 6.621 -0.454 4.268 1.00 98.00 127 LEU A N 1
ATOM 967 C CA . LEU A 1 127 ? 6.560 -0.047 5.669 1.00 98.00 127 LEU A CA 1
ATOM 968 C C . LEU A 1 127 ? 5.397 0.923 5.923 1.00 98.00 127 LEU A C 1
ATOM 970 O O . LEU A 1 127 ? 4.602 0.703 6.836 1.00 98.00 127 LEU A O 1
ATOM 974 N N . LEU A 1 128 ? 5.235 1.950 5.082 1.00 97.31 128 LEU A N 1
ATOM 975 C CA . LEU A 1 128 ? 4.126 2.898 5.202 1.00 97.31 128 LEU A CA 1
ATOM 976 C C . LEU A 1 128 ? 2.757 2.214 5.057 1.00 97.31 128 LEU A C 1
ATOM 978 O O . LEU A 1 128 ? 1.838 2.505 5.829 1.00 97.31 128 LEU A O 1
ATOM 982 N N . ASN A 1 129 ? 2.607 1.298 4.099 1.00 97.44 129 ASN A N 1
ATOM 983 C CA . ASN A 1 129 ? 1.372 0.535 3.923 1.00 97.44 129 ASN A CA 1
ATOM 984 C C . ASN A 1 129 ? 1.062 -0.294 5.177 1.00 97.44 129 ASN A C 1
ATOM 986 O O . ASN A 1 129 ? -0.059 -0.254 5.681 1.00 97.44 129 ASN A O 1
ATOM 990 N N . CYS A 1 130 ? 2.064 -0.969 5.744 1.00 97.62 130 CYS A N 1
ATOM 991 C CA . CYS A 1 130 ? 1.932 -1.734 6.982 1.00 97.62 130 CYS A CA 1
ATOM 992 C C . CYS A 1 130 ? 1.543 -0.849 8.185 1.00 97.62 130 CYS A C 1
ATOM 994 O O . CYS A 1 130 ? 0.609 -1.158 8.935 1.00 97.62 130 CYS A O 1
ATOM 996 N N . MET A 1 131 ? 2.197 0.303 8.353 1.00 96.75 131 MET A N 1
ATOM 997 C CA . MET A 1 131 ? 1.948 1.246 9.456 1.00 96.75 131 MET A CA 1
ATOM 998 C C . MET A 1 131 ? 0.624 2.002 9.341 1.00 96.75 131 MET A C 1
ATOM 1000 O O . MET A 1 131 ? 0.067 2.427 10.353 1.00 96.75 131 MET A O 1
ATOM 1004 N N . THR A 1 132 ? 0.071 2.145 8.139 1.00 95.31 132 THR A N 1
ATOM 1005 C CA . THR A 1 132 ? -1.209 2.840 7.937 1.00 95.31 132 THR A CA 1
ATOM 1006 C C . THR A 1 132 ? -2.390 1.894 7.730 1.00 95.31 132 THR A C 1
ATOM 1008 O O . THR A 1 132 ? -3.528 2.271 8.004 1.00 95.31 132 THR A O 1
ATOM 1011 N N . GLY A 1 133 ? -2.137 0.654 7.305 1.00 93.12 133 GLY A N 1
ATOM 1012 C CA . GLY A 1 133 ? -3.165 -0.302 6.902 1.00 93.12 133 GLY A CA 1
ATOM 1013 C C . GLY A 1 133 ? -3.774 0.003 5.529 1.00 93.12 133 GLY A C 1
ATOM 1014 O O . GLY A 1 133 ? -4.826 -0.543 5.201 1.00 93.12 133 GLY A O 1
ATOM 1015 N N . PHE A 1 134 ? -3.151 0.884 4.737 1.00 91.62 134 PHE A N 1
ATOM 1016 C CA . PHE A 1 134 ? -3.576 1.195 3.373 1.00 91.62 134 PHE A CA 1
ATOM 1017 C C . PHE A 1 134 ? -2.663 0.511 2.357 1.00 91.62 134 PHE A C 1
ATOM 1019 O O . PHE A 1 134 ? -1.466 0.764 2.326 1.00 91.62 134 PHE A O 1
ATOM 1026 N N . GLY A 1 135 ? -3.247 -0.303 1.477 1.00 91.75 135 GLY A N 1
ATOM 1027 C CA . GLY A 1 135 ? -2.500 -1.062 0.474 1.00 91.75 135 GLY A CA 1
ATOM 1028 C C . GLY A 1 135 ? -2.008 -2.412 0.990 1.00 91.75 135 GLY A C 1
ATOM 1029 O O . GLY A 1 135 ? -2.344 -2.840 2.093 1.00 91.75 135 GLY A O 1
ATOM 1030 N N . GLU A 1 136 ? -1.245 -3.109 0.154 1.00 93.81 136 GLU A N 1
ATOM 1031 C CA . GLU A 1 136 ? -0.648 -4.392 0.519 1.00 93.81 136 GLU A CA 1
ATOM 1032 C C . GLU A 1 136 ? 0.558 -4.173 1.437 1.00 93.81 136 GLU A C 1
ATOM 1034 O O . GLU A 1 136 ? 1.368 -3.269 1.213 1.00 93.81 136 GLU A O 1
ATOM 1039 N N . CYS A 1 137 ? 0.646 -5.011 2.467 1.00 96.31 137 CYS A N 1
ATOM 1040 C CA . CYS A 1 137 ? 1.744 -5.065 3.419 1.00 96.31 137 CYS A CA 1
ATOM 1041 C C . CYS A 1 137 ? 2.366 -6.461 3.361 1.00 96.31 137 CYS A C 1
ATOM 1043 O O . CYS A 1 137 ? 1.720 -7.454 3.705 1.00 96.31 137 CYS A O 1
ATOM 1045 N N . ASP A 1 138 ? 3.620 -6.535 2.929 1.00 97.44 138 ASP A N 1
ATOM 1046 C CA . ASP A 1 138 ? 4.426 -7.745 2.977 1.00 97.44 138 ASP A CA 1
ATOM 1047 C C . ASP A 1 138 ? 5.355 -7.692 4.196 1.00 97.44 138 ASP A C 1
ATOM 1049 O O . ASP A 1 138 ? 6.401 -7.036 4.193 1.00 97.44 138 ASP A O 1
ATOM 1053 N N . HIS A 1 139 ? 4.975 -8.405 5.258 1.00 96.56 139 HIS A N 1
ATOM 1054 C CA . HIS A 1 139 ? 5.775 -8.491 6.482 1.00 96.56 139 HIS A CA 1
ATOM 1055 C C . HIS A 1 139 ? 7.132 -9.174 6.267 1.00 96.56 139 HIS A C 1
ATOM 1057 O O . HIS A 1 139 ? 8.026 -8.993 7.091 1.00 96.56 139 HIS A O 1
ATOM 1063 N N . SER A 1 140 ? 7.314 -9.950 5.190 1.00 97.31 140 SER A N 1
ATOM 1064 C CA . SER A 1 140 ? 8.587 -10.629 4.917 1.00 97.31 140 SER A CA 1
ATOM 1065 C C . SER A 1 140 ? 9.704 -9.669 4.502 1.00 97.31 140 SER A C 1
ATOM 1067 O O . SER A 1 140 ? 10.879 -10.020 4.603 1.00 97.31 140 SER A O 1
ATOM 1069 N N . LEU A 1 141 ? 9.342 -8.455 4.078 1.00 96.88 141 LEU A N 1
ATOM 1070 C CA . LEU A 1 141 ? 10.284 -7.407 3.695 1.00 96.88 141 LEU A CA 1
ATOM 1071 C C . LEU A 1 141 ? 10.715 -6.534 4.878 1.00 96.88 141 LEU A C 1
ATOM 1073 O O . LEU A 1 141 ? 11.668 -5.776 4.745 1.00 96.88 141 LEU A O 1
ATOM 1077 N N . LEU A 1 142 ? 10.048 -6.636 6.030 1.00 97.75 142 LEU A N 1
ATOM 1078 C CA . LEU A 1 142 ? 10.327 -5.798 7.194 1.00 97.75 142 LEU A CA 1
ATOM 1079 C C . LEU A 1 142 ? 11.541 -6.299 7.981 1.00 97.75 142 LEU A C 1
ATOM 1081 O O . LEU A 1 142 ? 11.739 -7.500 8.183 1.00 97.75 142 LEU A O 1
ATOM 1085 N N . ASN A 1 143 ? 12.330 -5.364 8.505 1.00 96.88 143 ASN A N 1
ATOM 1086 C CA . ASN A 1 143 ? 13.368 -5.681 9.479 1.00 96.88 143 ASN A CA 1
ATOM 1087 C C . ASN A 1 143 ? 12.773 -5.857 10.899 1.00 96.88 143 ASN A C 1
ATOM 1089 O O . ASN A 1 143 ? 11.639 -5.453 11.159 1.00 96.88 143 ASN A O 1
ATOM 1093 N N . PRO A 1 144 ? 13.512 -6.437 11.865 1.00 97.38 144 PRO A N 1
ATOM 1094 C CA . PRO A 1 144 ? 12.958 -6.729 13.192 1.00 97.38 144 PRO A CA 1
ATOM 1095 C C . PRO A 1 144 ? 12.424 -5.511 13.969 1.00 97.38 144 PRO A C 1
ATOM 1097 O O . PRO A 1 144 ? 11.437 -5.637 14.699 1.00 97.38 144 PRO A O 1
ATOM 1100 N N . SER A 1 145 ? 13.049 -4.336 13.823 1.00 97.19 145 SER A N 1
ATOM 1101 C CA . SER A 1 145 ? 12.539 -3.102 14.438 1.00 97.19 145 SER A CA 1
ATOM 1102 C C . SER A 1 145 ? 11.225 -2.655 13.800 1.00 97.19 145 SER A C 1
ATOM 1104 O O . SER A 1 145 ? 10.279 -2.350 14.521 1.00 97.19 145 SER A O 1
ATOM 1106 N N . GLU A 1 146 ? 11.135 -2.704 12.473 1.00 98.12 146 GLU A N 1
ATOM 1107 C CA . GLU A 1 146 ? 9.928 -2.351 11.721 1.00 98.12 146 GLU A CA 1
ATOM 1108 C C . GLU A 1 146 ? 8.767 -3.299 12.019 1.00 98.12 146 GLU A C 1
ATOM 1110 O O . GLU A 1 146 ? 7.641 -2.845 12.170 1.00 98.12 146 GLU A O 1
ATOM 1115 N N . VAL A 1 147 ? 9.020 -4.604 12.173 1.00 97.88 147 VAL A N 1
ATOM 1116 C CA . VAL A 1 147 ? 7.981 -5.573 12.573 1.00 97.88 147 VAL A CA 1
ATOM 1117 C C . VAL A 1 147 ? 7.366 -5.191 13.918 1.00 97.88 147 VAL A C 1
ATOM 1119 O O . VAL A 1 147 ? 6.150 -5.259 14.084 1.00 97.88 147 VAL A O 1
ATOM 1122 N N . THR A 1 148 ? 8.199 -4.782 14.878 1.00 97.50 148 THR A N 1
ATOM 1123 C CA . THR A 1 148 ? 7.732 -4.376 16.210 1.00 97.50 148 THR A CA 1
ATOM 1124 C C . THR A 1 148 ? 6.890 -3.103 16.131 1.00 97.50 148 THR A C 1
ATOM 1126 O O . THR A 1 148 ? 5.822 -3.033 16.735 1.00 97.50 148 THR A O 1
ATOM 1129 N N . GLU A 1 149 ? 7.344 -2.120 15.354 1.00 97.31 149 GLU A N 1
ATOM 1130 C CA . GLU A 1 149 ? 6.634 -0.859 15.146 1.00 97.31 149 GLU A CA 1
ATOM 1131 C C . GLU A 1 149 ? 5.294 -1.073 14.422 1.00 97.31 149 GLU A C 1
ATOM 1133 O O . GLU A 1 149 ? 4.248 -0.629 14.894 1.00 97.31 149 GLU A O 1
ATOM 1138 N N . VAL A 1 150 ? 5.289 -1.827 13.320 1.00 98.12 150 VAL A N 1
ATOM 1139 C CA . VAL A 1 150 ? 4.076 -2.178 12.566 1.00 98.12 150 VAL A CA 1
ATOM 1140 C C . VAL A 1 150 ? 3.066 -2.907 13.448 1.00 98.12 150 VAL A C 1
ATOM 1142 O O . VAL A 1 150 ? 1.886 -2.558 13.417 1.00 98.12 150 VAL A O 1
ATOM 1145 N N . ALA A 1 151 ? 3.510 -3.859 14.274 1.00 96.44 151 ALA A N 1
ATOM 1146 C CA . ALA A 1 151 ? 2.631 -4.577 15.194 1.00 96.44 151 ALA A CA 1
ATOM 1147 C C . ALA A 1 151 ? 1.960 -3.636 16.212 1.00 96.44 151 ALA A C 1
ATOM 1149 O O . ALA A 1 151 ? 0.798 -3.836 16.575 1.00 96.44 151 ALA A O 1
ATOM 1150 N N . GLU A 1 152 ? 2.654 -2.583 16.656 1.00 96.88 152 GLU A N 1
ATOM 1151 C CA . GLU A 1 152 ? 2.057 -1.563 17.516 1.00 96.88 152 GLU A CA 1
ATOM 1152 C C . GLU A 1 152 ? 0.964 -0.774 16.781 1.00 96.88 152 GLU A C 1
ATOM 1154 O O . GLU A 1 152 ? -0.146 -0.643 17.306 1.00 96.88 152 GLU A O 1
ATOM 1159 N N . PHE A 1 153 ? 1.235 -0.304 15.560 1.00 97.25 153 PHE A N 1
ATOM 1160 C CA . PHE A 1 153 ? 0.239 0.400 14.746 1.00 97.25 153 PHE A CA 1
ATOM 1161 C C . PHE A 1 153 ? -0.972 -0.484 14.424 1.00 97.25 153 PHE A C 1
ATOM 1163 O O . PHE A 1 153 ? -2.113 -0.030 14.506 1.00 97.25 153 PHE A O 1
ATOM 1170 N N . GLU A 1 154 ? -0.757 -1.761 14.111 1.00 95.44 154 GLU A N 1
ATOM 1171 C CA . GLU A 1 154 ? -1.825 -2.740 13.895 1.00 95.44 154 GLU A CA 1
ATOM 1172 C C . GLU A 1 154 ? -2.697 -2.926 15.132 1.00 95.44 154 GLU A C 1
ATOM 1174 O O . GLU A 1 154 ? -3.927 -2.856 15.033 1.00 95.44 154 GLU A O 1
ATOM 1179 N N . ARG A 1 155 ? -2.077 -3.091 16.307 1.00 95.94 155 ARG A N 1
ATOM 1180 C CA . ARG A 1 155 ? -2.791 -3.183 17.585 1.00 95.94 155 ARG A CA 1
ATOM 1181 C C . ARG A 1 155 ? -3.625 -1.929 17.843 1.00 95.94 155 ARG A C 1
ATOM 1183 O O . ARG A 1 155 ? -4.807 -2.048 18.160 1.00 95.94 155 ARG A O 1
ATOM 1190 N N . GLN A 1 156 ? -3.046 -0.741 17.659 1.00 96.06 156 GLN A N 1
ATOM 1191 C CA . GLN A 1 156 ? -3.742 0.535 17.859 1.00 96.06 156 GLN A CA 1
ATOM 1192 C C . GLN A 1 156 ? -4.932 0.700 16.900 1.00 96.06 156 GLN A C 1
ATOM 1194 O O . GLN A 1 156 ? -6.023 1.081 17.329 1.00 96.06 156 GLN A O 1
ATOM 1199 N N . ARG A 1 157 ? -4.771 0.363 15.612 1.00 94.75 157 ARG A N 1
ATOM 1200 C CA . ARG A 1 157 ? -5.869 0.398 14.628 1.00 94.75 157 ARG A CA 1
ATOM 1201 C C . ARG A 1 157 ? -6.976 -0.595 14.971 1.00 94.75 157 ARG A C 1
ATOM 1203 O O . ARG A 1 157 ? -8.156 -0.261 14.835 1.00 94.75 157 ARG A O 1
ATOM 1210 N N . ASN A 1 158 ? -6.614 -1.798 15.418 1.00 95.69 158 ASN A N 1
ATOM 1211 C CA . ASN A 1 158 ? -7.578 -2.800 15.859 1.00 95.69 158 ASN A CA 1
ATOM 1212 C C . ASN A 1 158 ? -8.368 -2.297 17.072 1.00 95.69 158 ASN A C 1
ATOM 1214 O O . ASN A 1 158 ? -9.596 -2.274 17.029 1.00 95.69 158 ASN A O 1
ATOM 1218 N N . LEU A 1 159 ? -7.674 -1.809 18.105 1.00 96.31 159 LEU A N 1
ATOM 1219 C CA . LEU A 1 159 ? -8.287 -1.231 19.299 1.00 96.31 159 LEU A CA 1
ATOM 1220 C C . LEU A 1 159 ? -9.257 -0.099 18.943 1.00 96.31 159 LEU A C 1
ATOM 1222 O O . LEU A 1 159 ? -10.415 -0.134 19.360 1.00 96.31 159 LEU A O 1
ATOM 1226 N N . LEU A 1 160 ? -8.828 0.852 18.110 1.00 95.31 160 LEU A N 1
ATOM 1227 C CA . LEU A 1 160 ? -9.672 1.958 17.659 1.00 95.31 160 LEU A CA 1
ATOM 1228 C C . LEU A 1 160 ? -10.904 1.461 16.890 1.00 95.31 160 LEU A C 1
ATOM 1230 O O . LEU A 1 160 ? -12.014 1.948 17.111 1.00 95.31 160 LEU A O 1
ATOM 1234 N N . SER A 1 161 ? -10.738 0.469 16.013 1.00 95.38 161 SER A N 1
ATOM 1235 C CA . SER A 1 161 ? -11.857 -0.143 15.285 1.00 95.38 161 SER A CA 1
ATOM 1236 C C . SER A 1 161 ? -12.870 -0.759 16.252 1.00 95.38 161 SER A C 1
ATOM 1238 O O . SER A 1 161 ? -14.075 -0.555 16.104 1.00 95.38 161 SER A O 1
ATOM 1240 N N . CYS A 1 162 ? -12.397 -1.444 17.293 1.00 95.94 162 CYS A N 1
ATOM 1241 C CA . CYS A 1 162 ? -13.247 -2.021 18.330 1.00 95.94 162 CYS A CA 1
ATOM 1242 C C . CYS A 1 162 ? -13.965 -0.939 19.161 1.00 95.94 162 CYS A C 1
ATOM 1244 O O . CYS A 1 162 ? -15.179 -1.002 19.373 1.00 95.94 162 CYS A O 1
ATOM 1246 N N . GLN A 1 163 ? -13.240 0.100 19.580 1.00 95.62 163 GLN A N 1
ATOM 1247 C CA . GLN A 1 163 ? -13.767 1.223 20.363 1.00 95.62 163 GLN A CA 1
ATOM 1248 C C . GLN A 1 163 ? -14.742 2.113 19.584 1.00 95.62 163 GLN A C 1
ATOM 1250 O O . GLN A 1 163 ? -15.542 2.818 20.189 1.00 95.62 163 GLN A O 1
ATOM 1255 N N . THR A 1 164 ? -14.704 2.099 18.255 1.00 93.75 164 THR A N 1
ATOM 1256 C CA . THR A 1 164 ? -15.637 2.868 17.416 1.00 93.75 164 THR A CA 1
ATOM 1257 C C . THR A 1 164 ? -16.794 2.022 16.889 1.00 93.75 164 THR A C 1
ATOM 1259 O O . THR A 1 164 ? -17.750 2.566 16.341 1.00 93.75 164 THR A O 1
ATOM 1262 N N . GLY A 1 165 ? -16.766 0.702 17.107 1.00 88.88 165 GLY A N 1
ATOM 1263 C CA . GLY A 1 165 ? -17.787 -0.223 16.611 1.00 88.88 165 GLY A CA 1
ATOM 1264 C C . GLY A 1 165 ? -17.669 -0.517 15.115 1.00 88.88 165 GLY A C 1
ATOM 1265 O O . GLY A 1 165 ? -18.656 -0.889 14.485 1.00 88.88 165 GLY A O 1
ATOM 1266 N N . HIS A 1 166 ? -16.480 -0.345 14.537 1.00 83.75 166 HIS A N 1
ATOM 1267 C CA . HIS A 1 166 ? -16.208 -0.701 13.151 1.00 83.75 166 HIS A CA 1
ATOM 1268 C C . HIS A 1 166 ? -16.103 -2.228 13.004 1.00 83.75 166 HIS A C 1
ATOM 1270 O O . HIS A 1 166 ? -15.414 -2.898 13.774 1.00 83.75 166 HIS A O 1
ATOM 1276 N N . GLY A 1 167 ? -16.755 -2.791 11.981 1.00 78.00 167 GLY A N 1
ATOM 1277 C CA . GLY A 1 167 ? -16.906 -4.246 11.810 1.00 78.00 167 GLY A CA 1
ATOM 1278 C C . GLY A 1 167 ? -15.624 -5.034 11.505 1.00 78.00 167 GLY A C 1
ATOM 1279 O O . GLY A 1 167 ? -15.677 -6.255 11.422 1.00 78.00 167 GLY A O 1
ATOM 1280 N N . LEU A 1 168 ? -14.483 -4.360 11.334 1.00 82.69 168 LEU A N 1
ATOM 1281 C CA . LEU A 1 168 ? -13.179 -4.981 11.059 1.00 82.69 168 LEU A CA 1
ATOM 1282 C C . LEU A 1 168 ? -12.350 -5.247 12.329 1.00 82.69 168 LEU A C 1
ATOM 1284 O O . LEU A 1 168 ? -11.225 -5.725 12.240 1.00 82.69 168 LEU A O 1
ATOM 1288 N N . CYS A 1 169 ? -12.893 -4.942 13.509 1.00 93.12 169 CYS A N 1
ATOM 1289 C CA . CYS A 1 169 ? -12.273 -5.262 14.793 1.00 93.12 169 CYS A CA 1
ATOM 1290 C C . CYS A 1 169 ? -12.105 -6.781 14.991 1.00 93.12 169 CYS A C 1
ATOM 1292 O O . CYS A 1 169 ? -13.073 -7.540 14.915 1.00 93.12 169 CYS A O 1
ATOM 1294 N N . ASN A 1 170 ? -10.900 -7.213 15.367 1.00 94.44 170 ASN A N 1
ATOM 1295 C CA . ASN A 1 170 ? -10.620 -8.549 15.878 1.00 94.44 170 ASN A CA 1
ATOM 1296 C C . ASN A 1 170 ? -10.412 -8.515 17.402 1.00 94.44 170 ASN A C 1
ATOM 1298 O O . ASN A 1 170 ? -9.331 -8.193 17.902 1.00 94.44 170 ASN A O 1
ATOM 1302 N N . ARG A 1 171 ? -11.443 -8.913 18.156 1.00 93.94 171 ARG A N 1
ATOM 1303 C CA . ARG A 1 171 ? -11.400 -8.937 19.629 1.00 93.94 171 ARG A CA 1
ATOM 1304 C C . ARG A 1 171 ? -10.408 -9.946 20.207 1.00 93.94 171 ARG A C 1
ATOM 1306 O O . ARG A 1 171 ? -9.999 -9.786 21.349 1.00 93.94 171 ARG A O 1
ATOM 1313 N N . GLN A 1 172 ? -10.031 -10.979 19.449 1.00 95.19 172 GLN A N 1
ATOM 1314 C CA . GLN A 1 172 ? -9.106 -12.014 19.927 1.00 95.19 172 GLN A CA 1
ATOM 1315 C C . GLN A 1 172 ? -7.672 -11.495 20.077 1.00 95.19 172 GLN A C 1
ATOM 1317 O O . GLN A 1 172 ? -6.872 -12.115 20.768 1.00 95.19 172 GLN A O 1
ATOM 1322 N N . LEU A 1 173 ? -7.355 -10.370 19.431 1.00 95.19 173 LEU A N 1
ATOM 1323 C CA . LEU A 1 173 ? -6.041 -9.732 19.494 1.00 95.19 173 LEU A CA 1
ATOM 1324 C C . LEU A 1 173 ? -5.940 -8.679 20.604 1.00 95.19 173 LEU A C 1
ATOM 1326 O O . LEU A 1 173 ? -4.885 -8.074 20.766 1.00 95.19 173 LEU A O 1
ATOM 1330 N N . LEU A 1 174 ? -7.023 -8.430 21.344 1.00 96.19 174 LEU A N 1
ATOM 1331 C CA . LEU A 1 174 ? -7.021 -7.464 22.435 1.00 96.19 174 LEU A CA 1
ATOM 1332 C C . LEU A 1 174 ? -6.408 -8.086 23.690 1.00 96.19 174 LEU A C 1
ATOM 1334 O O . LEU A 1 174 ? -6.743 -9.205 24.082 1.00 96.19 174 LEU A O 1
ATOM 1338 N N . SER A 1 175 ? -5.559 -7.323 24.368 1.00 96.69 175 SER A N 1
ATOM 1339 C CA . SER A 1 175 ? -5.194 -7.604 25.754 1.00 96.69 175 SER A CA 1
ATOM 1340 C C . SER A 1 175 ? -6.404 -7.454 26.683 1.00 96.69 175 SER A C 1
ATOM 1342 O O . SER A 1 175 ? -7.407 -6.824 26.344 1.00 96.69 175 SER A O 1
ATOM 1344 N N . SER A 1 176 ? -6.313 -7.993 27.900 1.00 97.06 176 SER A N 1
ATOM 1345 C CA . SER A 1 176 ? -7.401 -7.882 28.881 1.00 97.06 176 SER A CA 1
ATOM 1346 C C . SER A 1 176 ? -7.753 -6.431 29.229 1.00 97.06 176 SER A C 1
ATOM 1348 O O . SER A 1 176 ? -8.925 -6.132 29.442 1.00 97.06 176 SER A O 1
ATOM 1350 N N . SER A 1 177 ? -6.767 -5.526 29.275 1.00 97.38 177 SER A N 1
ATOM 1351 C CA . SER A 1 177 ? -7.015 -4.098 29.516 1.00 97.38 177 SER A CA 1
ATOM 1352 C C . SER A 1 177 ? -7.740 -3.449 28.339 1.00 97.38 177 SER A C 1
ATOM 1354 O O . SER A 1 177 ? -8.752 -2.786 28.536 1.00 97.38 177 SER A O 1
ATOM 1356 N N . GLU A 1 178 ? -7.287 -3.715 27.114 1.00 97.62 178 GLU A N 1
ATOM 1357 C CA . GLU A 1 178 ? -7.918 -3.205 25.892 1.00 97.62 178 GLU A CA 1
ATOM 1358 C C . GLU A 1 178 ? -9.348 -3.727 25.721 1.00 97.62 178 GLU A C 1
ATOM 1360 O O . GLU A 1 178 ? -10.239 -2.987 25.315 1.00 97.62 178 GLU A O 1
ATOM 1365 N N . ALA A 1 179 ? -9.600 -4.991 26.067 1.00 97.00 179 ALA A N 1
ATOM 1366 C CA . ALA A 1 179 ? -10.943 -5.556 26.059 1.00 97.00 179 ALA A CA 1
ATOM 1367 C C . ALA A 1 179 ? -11.881 -4.833 27.044 1.00 97.00 179 ALA A C 1
ATOM 1369 O O . ALA A 1 179 ? -13.053 -4.629 26.723 1.00 97.00 179 ALA A O 1
ATOM 1370 N N . GLY A 1 180 ? -11.364 -4.412 28.206 1.00 97.44 180 GLY A N 1
ATOM 1371 C CA . GLY A 1 180 ? -12.087 -3.563 29.156 1.00 97.44 180 GLY A CA 1
ATOM 1372 C C . GLY A 1 180 ? -12.424 -2.194 28.565 1.00 97.44 180 GLY A C 1
ATOM 1373 O O . GLY A 1 180 ? -13.589 -1.813 28.542 1.00 97.44 180 GLY A O 1
ATOM 1374 N N . GLU A 1 181 ? -11.439 -1.508 27.979 1.00 97.19 181 GLU A N 1
ATOM 1375 C CA . GLU A 1 181 ? -11.650 -0.210 27.318 1.00 97.19 181 GLU A CA 1
ATOM 1376 C C . GLU A 1 181 ? -12.677 -0.289 26.179 1.00 97.19 181 GLU A C 1
ATOM 1378 O O . GLU A 1 181 ? -13.510 0.602 26.010 1.00 97.19 181 GLU A O 1
ATOM 1383 N N . VAL A 1 182 ? -12.640 -1.365 25.387 1.00 97.12 182 VAL A N 1
ATOM 1384 C CA . VAL A 1 182 ? -13.622 -1.608 24.322 1.00 97.12 182 VAL A CA 1
ATOM 1385 C C . VAL A 1 182 ? -15.014 -1.831 24.903 1.00 97.12 182 VAL A C 1
ATOM 1387 O O . VAL A 1 182 ? -15.970 -1.274 24.366 1.00 97.12 182 VAL A O 1
ATOM 1390 N N . SER A 1 183 ? -15.136 -2.600 25.989 1.00 96.19 183 SER A N 1
ATOM 1391 C CA . SER A 1 183 ? -16.412 -2.823 26.679 1.00 96.19 183 SER A CA 1
ATOM 1392 C C . SER A 1 183 ? -16.998 -1.515 27.214 1.00 96.19 183 SER A C 1
ATOM 1394 O O . SER A 1 183 ? -18.186 -1.251 27.032 1.00 96.19 183 SER A O 1
ATOM 1396 N N . ASP A 1 184 ? -16.168 -0.659 27.809 1.00 97.06 184 ASP A N 1
ATOM 1397 C CA . ASP A 1 184 ? -16.592 0.654 28.296 1.00 97.06 184 ASP A CA 1
ATOM 1398 C C . ASP A 1 184 ? -17.034 1.556 27.137 1.00 97.06 184 ASP A C 1
ATOM 1400 O O . ASP A 1 184 ? -18.070 2.221 27.204 1.00 97.06 184 ASP A O 1
ATOM 1404 N N . ALA A 1 185 ? -16.282 1.568 26.033 1.00 96.62 185 ALA A N 1
ATOM 1405 C CA . ALA A 1 185 ? -16.658 2.313 24.837 1.00 96.62 185 ALA A CA 1
ATOM 1406 C C . ALA A 1 185 ? -17.978 1.795 24.237 1.00 96.62 185 ALA A C 1
ATOM 1408 O O . ALA A 1 185 ? -18.806 2.589 23.788 1.00 96.62 185 ALA A O 1
ATOM 1409 N N . GLU A 1 186 ? -18.188 0.477 24.216 1.00 95.00 186 GLU A N 1
ATOM 1410 C CA . GLU A 1 186 ? -19.426 -0.160 23.753 1.00 95.00 186 GLU A CA 1
ATOM 1411 C C . GLU A 1 186 ? -20.622 0.234 24.604 1.00 95.00 186 GLU A C 1
ATOM 1413 O O . GLU A 1 186 ? -21.654 0.632 24.060 1.00 95.00 186 GLU A O 1
ATOM 1418 N N . HIS A 1 187 ? -20.456 0.210 25.924 1.00 96.56 187 HIS A N 1
ATOM 1419 C CA . HIS A 1 187 ? -21.478 0.642 26.867 1.00 96.56 187 HIS A CA 1
ATOM 1420 C C . HIS A 1 187 ? -21.852 2.114 26.660 1.00 96.56 187 HIS A C 1
ATOM 1422 O O . HIS A 1 187 ? -23.029 2.446 26.513 1.00 96.56 187 HIS A O 1
ATOM 1428 N N . HIS A 1 188 ? -20.864 3.002 26.506 1.00 96.19 188 HIS A N 1
ATOM 1429 C CA . HIS A 1 188 ? -21.117 4.411 26.186 1.00 96.19 188 HIS A CA 1
ATOM 1430 C C . HIS A 1 188 ? -21.862 4.596 24.857 1.00 96.19 188 HIS A C 1
ATOM 1432 O O . HIS A 1 188 ? -22.797 5.401 24.780 1.00 96.19 188 HIS A O 1
ATOM 1438 N N . ARG A 1 189 ? -21.492 3.847 23.808 1.00 95.06 189 ARG A N 1
ATOM 1439 C CA . ARG A 1 189 ? -22.210 3.878 22.522 1.00 95.06 189 ARG A CA 1
ATOM 1440 C C . ARG A 1 189 ? -23.644 3.379 22.669 1.00 95.06 189 ARG A C 1
ATOM 1442 O O . ARG A 1 189 ? -24.533 3.964 22.050 1.00 95.06 189 ARG A O 1
ATOM 1449 N N . ASN A 1 190 ? -23.881 2.357 23.491 1.00 96.50 190 ASN A N 1
ATOM 1450 C CA . ASN A 1 190 ? -25.220 1.858 23.788 1.00 96.50 190 ASN A CA 1
ATOM 1451 C C . ASN A 1 190 ? -26.071 2.914 24.509 1.00 96.50 190 ASN A C 1
ATOM 1453 O O . ASN A 1 190 ? -27.167 3.234 24.052 1.00 96.50 190 ASN A O 1
ATOM 1457 N N . ILE A 1 191 ? -25.546 3.545 25.565 1.00 96.94 191 ILE A N 1
ATOM 1458 C CA . ILE A 1 191 ? -26.237 4.639 26.265 1.00 96.94 191 ILE A CA 1
ATOM 1459 C C . ILE A 1 191 ? -26.579 5.767 25.286 1.00 96.94 191 ILE A C 1
ATOM 1461 O O . ILE A 1 191 ? -27.712 6.254 25.274 1.00 96.94 191 ILE A O 1
ATOM 1465 N N . LEU A 1 192 ? -25.629 6.179 24.439 1.00 95.94 192 LEU A N 1
ATOM 1466 C CA . LEU A 1 192 ? -25.855 7.228 23.443 1.00 95.94 192 LEU A CA 1
ATOM 1467 C C . LEU A 1 192 ? -26.932 6.826 22.427 1.00 95.94 192 LEU A C 1
ATOM 1469 O O . LEU A 1 192 ? -27.811 7.632 22.113 1.00 95.94 192 LEU A O 1
ATOM 1473 N N . ALA A 1 193 ? -26.900 5.585 21.942 1.00 95.88 193 ALA A N 1
ATOM 1474 C CA . ALA A 1 193 ? -27.922 5.036 21.059 1.00 95.88 193 ALA A CA 1
ATOM 1475 C C . ALA A 1 193 ? -29.304 5.095 21.712 1.00 95.88 193 ALA A C 1
ATOM 1477 O O . ALA A 1 193 ? -30.252 5.597 21.113 1.00 95.88 193 ALA A O 1
ATOM 1478 N N . CYS A 1 194 ? -29.408 4.690 22.975 1.00 96.56 194 CYS A N 1
ATOM 1479 C CA . CYS A 1 194 ? -30.651 4.744 23.730 1.00 96.56 194 CYS A CA 1
ATOM 1480 C C . CYS A 1 194 ? -31.150 6.181 23.945 1.00 96.56 194 CYS A C 1
ATOM 1482 O O . CYS A 1 194 ? -32.325 6.480 23.699 1.00 96.56 194 CYS A O 1
ATOM 1484 N N . LYS A 1 195 ? -30.257 7.105 24.321 1.00 95.88 195 LYS A N 1
ATOM 1485 C CA . LYS A 1 195 ? -30.590 8.526 24.510 1.00 95.88 195 LYS A CA 1
ATOM 1486 C C . LYS A 1 195 ? -31.068 9.178 23.215 1.00 95.88 195 LYS A C 1
ATOM 1488 O O . LYS A 1 195 ? -32.039 9.930 23.246 1.00 95.88 195 LYS A O 1
ATOM 1493 N N . THR A 1 196 ? -30.444 8.859 22.082 1.00 93.94 196 THR A N 1
ATOM 1494 C CA . THR A 1 196 ? -30.780 9.419 20.757 1.00 93.94 196 THR A CA 1
ATOM 1495 C C . THR A 1 196 ? -31.917 8.682 20.046 1.00 93.94 196 THR A C 1
ATOM 1497 O O . THR A 1 196 ? -32.514 9.227 19.121 1.00 93.94 196 THR A O 1
ATOM 1500 N N . GLY A 1 197 ? -32.288 7.487 20.514 1.00 90.56 197 GLY A N 1
ATOM 1501 C CA . GLY A 1 197 ? -33.328 6.653 19.910 1.00 90.56 197 GLY A CA 1
ATOM 1502 C C . GLY A 1 197 ? -32.865 5.883 18.680 1.00 90.56 197 GLY A C 1
ATOM 1503 O O . GLY A 1 197 ? -33.678 5.605 17.802 1.00 90.56 197 GLY A O 1
ATOM 1504 N N . ASN A 1 198 ? -31.576 5.564 18.602 1.00 89.69 198 ASN A N 1
ATOM 1505 C CA . ASN A 1 198 ? -31.039 4.700 17.566 1.00 89.69 198 ASN A CA 1
ATOM 1506 C C . ASN A 1 198 ? -31.484 3.237 17.789 1.00 89.69 198 ASN A C 1
ATOM 1508 O O . ASN A 1 198 ? -31.582 2.773 18.925 1.00 89.69 198 ASN A O 1
ATOM 1512 N N . GLY A 1 199 ? -31.756 2.513 16.699 1.00 84.50 199 GLY A N 1
ATOM 1513 C CA . GLY A 1 199 ? -32.362 1.178 16.711 1.00 84.50 199 GLY A CA 1
ATOM 1514 C C . GLY A 1 199 ? -31.487 0.054 17.269 1.00 84.50 199 GLY A C 1
ATOM 1515 O O . GLY A 1 199 ? -32.022 -1.005 17.573 1.00 84.50 199 GLY A O 1
ATOM 1516 N N . TYR A 1 200 ? -30.177 0.267 17.435 1.00 88.94 200 TYR A N 1
ATOM 1517 C CA . TYR A 1 200 ? -29.284 -0.709 18.081 1.00 88.94 200 TYR A CA 1
ATOM 1518 C C . TYR A 1 200 ? -29.150 -0.515 19.603 1.00 88.94 200 TYR A C 1
ATOM 1520 O O . TYR A 1 200 ? -28.300 -1.147 20.222 1.00 88.94 200 TYR A O 1
ATOM 1528 N N . CYS A 1 201 ? -29.963 0.353 20.214 1.00 95.31 201 CYS A N 1
ATOM 1529 C CA . CYS A 1 201 ? -30.051 0.457 21.671 1.00 95.31 201 CYS A CA 1
ATOM 1530 C C . CYS A 1 201 ? -30.493 -0.874 22.300 1.00 95.31 201 CYS A C 1
ATOM 1532 O O . CYS A 1 201 ? -31.567 -1.389 21.982 1.00 95.31 201 CYS A O 1
ATOM 1534 N N . ASP A 1 202 ? -29.715 -1.361 23.263 1.00 96.00 202 ASP A N 1
ATOM 1535 C CA . ASP A 1 202 ? -30.068 -2.456 24.157 1.00 96.00 202 ASP A CA 1
ATOM 1536 C C . ASP A 1 202 ? -30.275 -1.925 25.583 1.00 96.00 202 ASP A C 1
ATOM 1538 O O . ASP A 1 202 ? -29.333 -1.658 26.335 1.00 96.00 202 ASP A O 1
ATOM 1542 N N . GLY A 1 203 ? -31.544 -1.769 25.967 1.00 93.75 203 GLY A N 1
ATOM 1543 C CA . GLY A 1 203 ? -31.918 -1.294 27.298 1.00 93.75 203 GLY A CA 1
ATOM 1544 C C . GLY A 1 203 ? -31.582 -2.269 28.430 1.00 93.75 203 GLY A C 1
ATOM 1545 O O . GLY A 1 203 ? -31.549 -1.847 29.583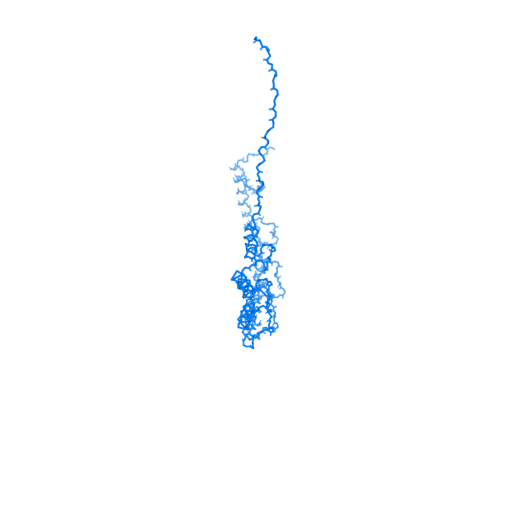 1.00 93.75 203 GLY A O 1
ATOM 1546 N N . SER A 1 204 ? -31.325 -3.549 28.131 1.00 96.06 204 SER A N 1
ATOM 1547 C CA . SER A 1 204 ? -30.996 -4.554 29.152 1.00 96.06 204 SER A CA 1
ATOM 1548 C C . SER A 1 204 ? -29.594 -4.379 29.738 1.00 96.06 204 SER A C 1
ATOM 1550 O O . SER A 1 204 ? -29.322 -4.862 30.835 1.00 96.06 204 SER A O 1
ATOM 1552 N N . LEU A 1 205 ? -28.729 -3.648 29.031 1.00 95.75 205 LEU A N 1
ATOM 1553 C CA . LEU A 1 205 ? -27.357 -3.358 29.443 1.00 95.75 205 LEU A CA 1
ATOM 1554 C C . LEU A 1 205 ? -27.242 -2.100 30.315 1.00 95.75 205 LEU A C 1
ATOM 1556 O O . LEU A 1 205 ? -26.153 -1.775 30.774 1.00 95.75 205 LEU A O 1
ATOM 1560 N N . LEU A 1 206 ? -28.340 -1.374 30.538 1.00 96.88 206 LEU A N 1
ATOM 1561 C CA . LEU A 1 206 ? -28.331 -0.131 31.305 1.00 96.88 206 LEU A CA 1
ATOM 1562 C C . LEU A 1 206 ? -28.429 -0.402 32.809 1.00 96.88 206 LEU A C 1
ATOM 1564 O O . LEU A 1 206 ? -29.286 -1.155 33.276 1.00 96.88 206 LEU A O 1
ATOM 1568 N N . SER A 1 207 ? -27.613 0.301 33.590 1.00 97.25 207 SER A N 1
ATOM 1569 C CA . SER A 1 207 ? -27.827 0.430 35.031 1.00 97.25 207 SER A CA 1
ATOM 1570 C C . SER A 1 207 ? -29.120 1.211 35.330 1.00 97.25 207 SER A C 1
ATOM 1572 O O . SER A 1 207 ? -29.605 1.974 34.487 1.00 97.25 207 SER A O 1
ATOM 1574 N N . PRO A 1 208 ? -29.686 1.107 36.548 1.00 97.50 208 PRO A N 1
ATOM 1575 C CA . PRO A 1 208 ? -30.895 1.851 36.908 1.00 97.50 208 PRO A CA 1
ATOM 1576 C C . PRO A 1 208 ? -30.770 3.376 36.755 1.00 97.50 208 PRO A C 1
ATOM 1578 O O . PRO A 1 208 ? -31.735 4.038 36.370 1.00 97.50 208 PRO A O 1
ATOM 1581 N N . SER A 1 209 ? -29.592 3.945 37.033 1.00 97.50 209 SER A N 1
ATOM 1582 C CA . SER A 1 209 ? -29.325 5.373 36.828 1.00 97.50 209 SER A CA 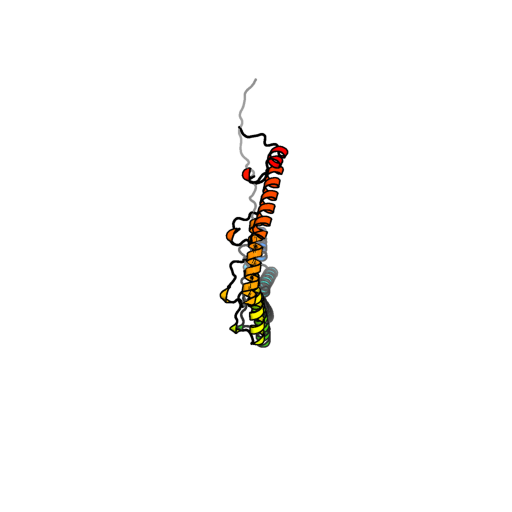1
ATOM 1583 C C . SER A 1 209 ? -29.300 5.741 35.347 1.00 97.50 209 SER A C 1
ATOM 1585 O O . SER A 1 209 ? -29.950 6.705 34.951 1.00 97.50 209 SER A O 1
ATOM 1587 N N . GLU A 1 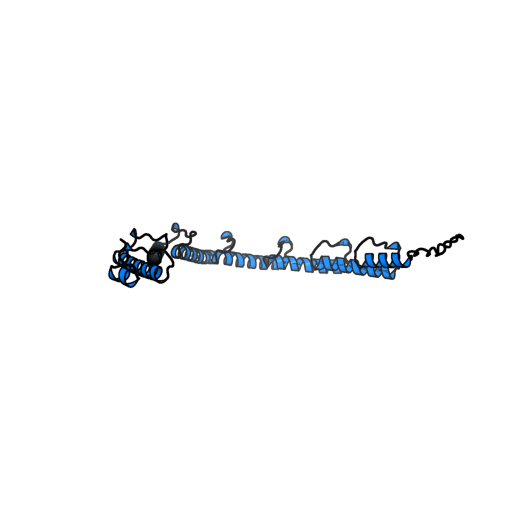210 ? -28.630 4.948 34.511 1.00 97.81 210 GLU A N 1
ATOM 1588 C CA . GLU A 1 210 ? -28.567 5.191 33.064 1.00 97.81 210 GLU A CA 1
ATOM 1589 C C . GLU A 1 210 ? -29.937 5.013 32.403 1.00 97.81 210 GLU A C 1
ATOM 1591 O O . GLU A 1 210 ? -30.309 5.799 31.535 1.00 97.81 210 GLU A O 1
ATOM 1596 N N . ALA A 1 211 ? -30.724 4.028 32.844 1.00 96.88 211 ALA A N 1
ATOM 1597 C CA . ALA A 1 211 ? -32.090 3.818 32.376 1.00 96.88 211 ALA A CA 1
ATOM 1598 C C . ALA A 1 211 ? -32.985 5.032 32.671 1.00 96.88 211 ALA A C 1
ATOM 1600 O O . ALA A 1 211 ? -33.783 5.427 31.819 1.00 96.88 211 ALA A O 1
ATOM 1601 N N . LYS A 1 212 ? -32.818 5.663 33.842 1.00 96.94 212 LYS A N 1
ATOM 1602 C CA . LYS A 1 212 ? -33.507 6.915 34.177 1.00 96.94 212 LYS A CA 1
ATOM 1603 C C . LYS A 1 212 ? -33.083 8.052 33.244 1.00 96.94 212 LYS A C 1
ATOM 1605 O O . LYS A 1 212 ? -33.943 8.701 32.662 1.00 96.94 212 LYS A O 1
ATOM 1610 N N . GLU A 1 213 ? -31.782 8.245 33.030 1.00 96.75 213 GLU A N 1
ATOM 1611 C CA . GLU A 1 213 ? -31.282 9.277 32.108 1.00 96.75 213 GLU A CA 1
ATOM 1612 C C . GLU A 1 213 ? -31.757 9.066 30.661 1.00 96.75 213 GLU A C 1
ATOM 1614 O O . GLU A 1 213 ? -32.064 10.021 29.946 1.00 96.75 213 GLU A O 1
ATOM 1619 N N . VAL A 1 214 ? -31.815 7.812 30.207 1.00 96.69 214 VAL A N 1
ATOM 1620 C CA . VAL A 1 214 ? -32.351 7.439 28.893 1.00 96.69 214 VAL A CA 1
ATOM 1621 C C . VAL A 1 214 ? -33.849 7.726 28.811 1.00 96.69 214 VAL A C 1
ATOM 1623 O O . VAL A 1 214 ? -34.305 8.226 27.782 1.00 96.69 214 VAL A O 1
ATOM 1626 N N . ALA A 1 215 ? -34.616 7.437 29.866 1.00 94.69 215 ALA A N 1
ATOM 1627 C CA . ALA A 1 215 ? -36.043 7.744 29.924 1.00 94.69 215 ALA A CA 1
ATOM 1628 C C . ALA A 1 215 ? -36.294 9.257 29.854 1.00 94.69 215 ALA A C 1
ATOM 1630 O O . ALA A 1 215 ? -37.127 9.692 29.057 1.00 94.69 215 ALA A O 1
ATOM 1631 N N . ASP A 1 216 ? -35.513 10.050 30.592 1.00 95.62 216 ASP A N 1
ATOM 1632 C CA . ASP A 1 216 ? -35.568 11.512 30.548 1.00 95.62 216 ASP A CA 1
ATOM 1633 C C . ASP A 1 216 ? -35.239 12.025 29.133 1.00 95.62 216 ASP A C 1
ATOM 1635 O O . ASP A 1 216 ? -35.995 12.807 28.557 1.00 95.62 216 ASP A O 1
ATOM 1639 N N . ALA A 1 217 ? -34.170 11.522 28.502 1.00 95.19 217 ALA A N 1
ATOM 1640 C CA . ALA A 1 217 ? -33.810 11.888 27.129 1.00 95.19 217 ALA A CA 1
ATOM 1641 C C . ALA A 1 217 ? -34.886 11.484 26.102 1.00 95.19 217 ALA A C 1
ATOM 1643 O O . ALA A 1 217 ? -35.189 12.240 25.176 1.00 95.19 217 ALA A O 1
ATOM 1644 N N . LYS A 1 218 ? -35.493 10.301 26.263 1.00 93.62 218 LYS A N 1
ATOM 1645 C CA . LYS A 1 218 ? -36.605 9.831 25.425 1.00 93.62 218 LYS A CA 1
ATOM 1646 C C . LYS A 1 218 ? -37.816 10.753 25.561 1.00 93.62 218 LYS A C 1
ATOM 1648 O O . LYS A 1 218 ? -38.421 11.104 24.550 1.00 93.62 218 LYS A O 1
ATOM 1653 N N . HIS A 1 219 ? -38.140 11.159 26.783 1.00 92.75 219 HIS A N 1
ATOM 1654 C CA . HIS A 1 219 ? -39.223 12.088 27.067 1.00 92.75 219 HIS A CA 1
ATOM 1655 C C . HIS A 1 219 ? -38.977 13.465 26.422 1.00 92.75 219 HIS A C 1
ATOM 1657 O O . HIS A 1 219 ? -39.842 13.965 25.705 1.00 92.75 219 HIS A O 1
ATOM 1663 N N . GLN A 1 220 ? -37.766 14.020 26.547 1.00 92.75 220 GLN A N 1
ATOM 1664 C CA . GLN A 1 220 ? -37.391 15.284 25.895 1.00 92.75 220 GLN A CA 1
ATOM 1665 C C . GLN A 1 220 ? -37.510 15.219 24.365 1.00 92.75 220 GLN A C 1
ATOM 1667 O O . GLN A 1 220 ? -38.078 16.114 23.739 1.00 92.75 220 GLN A O 1
ATOM 1672 N N . ARG A 1 221 ? -37.041 14.131 23.738 1.00 91.56 221 ARG A N 1
ATOM 1673 C CA . ARG A 1 221 ? -37.213 13.928 22.288 1.00 91.56 221 ARG A CA 1
ATOM 1674 C C . ARG A 1 221 ? -38.681 13.820 21.884 1.00 91.56 221 ARG A C 1
ATOM 1676 O O . ARG A 1 221 ? -39.049 14.312 20.823 1.00 91.56 221 ARG A O 1
ATOM 1683 N N . ASN A 1 222 ? -39.509 13.189 22.714 1.00 91.12 222 ASN A N 1
ATOM 1684 C CA . ASN A 1 222 ? -40.942 13.056 22.472 1.00 91.12 222 ASN A CA 1
ATOM 1685 C C . ASN A 1 222 ? -41.659 14.416 22.494 1.00 91.12 222 ASN A C 1
ATOM 1687 O O . ASN A 1 222 ? -42.475 14.694 21.615 1.00 91.12 222 ASN A O 1
ATOM 1691 N N . LEU A 1 223 ? -41.308 15.284 23.451 1.00 90.31 223 LEU A N 1
ATOM 1692 C CA . LEU A 1 223 ? -41.786 16.670 23.498 1.00 90.31 223 LEU A CA 1
ATOM 1693 C C . LEU A 1 223 ? -41.360 17.453 22.248 1.00 90.31 223 LEU A C 1
ATOM 1695 O O . LEU A 1 223 ? -42.202 18.073 21.601 1.00 90.31 223 LEU A O 1
ATOM 1699 N N . LEU A 1 224 ? -40.086 17.356 21.851 1.00 89.75 224 LEU A N 1
ATOM 1700 C CA . LEU A 1 224 ? -39.574 18.035 20.657 1.00 89.75 224 LEU A CA 1
ATOM 1701 C C . LEU A 1 224 ? -40.255 17.549 19.368 1.00 89.75 224 LEU A C 1
ATOM 1703 O O . LEU A 1 224 ? -40.607 18.357 18.508 1.00 89.75 224 LEU A O 1
ATOM 1707 N N . ALA A 1 225 ? -40.474 16.238 19.224 1.00 89.12 225 ALA A N 1
ATOM 1708 C CA . ALA A 1 225 ? -41.189 15.671 18.080 1.00 89.12 225 ALA A CA 1
ATOM 1709 C C . ALA A 1 225 ? -42.622 16.215 17.988 1.00 89.12 225 ALA A C 1
ATOM 1711 O O . ALA A 1 225 ? -43.137 16.476 16.900 1.00 89.12 225 ALA A O 1
ATOM 1712 N N . ARG A 1 226 ? -43.263 16.440 19.140 1.00 85.69 226 ARG A N 1
ATOM 1713 C CA . ARG A 1 226 ? -44.596 17.034 19.207 1.00 85.69 226 ARG A CA 1
ATOM 1714 C C . ARG A 1 226 ? -44.598 18.518 18.838 1.00 85.69 226 ARG A C 1
ATOM 1716 O O . ARG A 1 226 ? -45.493 18.931 18.105 1.00 85.69 226 ARG A O 1
ATOM 1723 N N . GLU A 1 227 ? -43.638 19.290 19.339 1.00 86.88 227 GLU A N 1
ATOM 1724 C CA . GLU A 1 227 ? -43.507 20.729 19.071 1.00 86.88 227 GLU A CA 1
ATOM 1725 C C . GLU A 1 227 ? -43.193 21.007 17.597 1.00 86.88 227 GLU A C 1
ATOM 1727 O O . GLU A 1 227 ? -43.801 21.869 16.967 1.00 86.88 227 GLU A O 1
ATOM 1732 N N . THR A 1 228 ? -42.266 20.238 17.030 1.00 87.50 228 THR A N 1
ATOM 1733 C CA . THR A 1 228 ? -41.786 20.428 15.656 1.00 87.50 228 THR A CA 1
ATOM 1734 C C . THR A 1 228 ? -42.665 19.740 14.610 1.00 87.50 228 THR A C 1
ATOM 1736 O O . THR A 1 228 ? -42.599 20.085 13.432 1.00 87.50 228 THR A O 1
ATOM 1739 N N . GLY A 1 229 ? -43.466 18.748 15.016 1.00 83.94 229 GLY A N 1
ATOM 1740 C CA . GLY A 1 229 ? -44.235 17.889 14.114 1.00 83.94 229 GLY A CA 1
ATOM 1741 C C . GLY A 1 229 ? -43.389 16.875 13.332 1.00 83.94 229 GLY A C 1
ATOM 1742 O O . GLY A 1 229 ? -43.932 16.165 12.486 1.00 83.94 229 GLY A O 1
ATOM 1743 N N . TYR A 1 230 ? -42.080 16.790 13.596 1.00 81.81 230 TYR A N 1
ATOM 1744 C CA . TYR A 1 230 ? -41.172 15.839 12.956 1.00 81.81 230 TYR A CA 1
ATOM 1745 C C . TYR A 1 230 ? -40.919 14.624 13.858 1.00 81.81 230 TYR A C 1
ATOM 1747 O O . TYR A 1 230 ? -40.481 14.757 14.998 1.00 81.81 230 TYR A O 1
ATOM 1755 N N . GLY A 1 231 ? -41.127 13.420 13.317 1.00 81.50 231 GLY A N 1
ATOM 1756 C CA . GLY A 1 231 ? -40.964 12.156 14.045 1.00 81.50 231 GLY A CA 1
ATOM 1757 C C . GLY A 1 231 ? -42.258 11.642 14.688 1.00 81.50 231 GLY A C 1
ATOM 1758 O O . GLY A 1 231 ? -43.332 12.213 14.516 1.00 81.50 231 GLY A O 1
ATOM 1759 N N . LEU A 1 232 ? -42.167 10.513 15.399 1.00 83.12 232 LEU A N 1
ATOM 1760 C CA . LEU A 1 232 ? -43.307 9.893 16.081 1.00 83.12 232 LEU A CA 1
ATOM 1761 C C . LEU A 1 232 ? -43.393 10.380 17.531 1.00 83.12 232 LEU A C 1
ATOM 1763 O O . LEU A 1 232 ? -42.455 10.193 18.303 1.00 83.12 232 LEU A O 1
ATOM 1767 N N . CYS A 1 233 ? -44.539 10.959 17.895 1.00 85.56 233 CYS A N 1
ATOM 1768 C CA . CYS A 1 233 ? -44.870 11.316 19.272 1.00 85.56 233 CYS A CA 1
ATOM 1769 C C . CYS A 1 233 ? -45.667 10.182 19.930 1.00 85.56 233 CYS A C 1
ATOM 1771 O O . CYS A 1 233 ? -46.810 9.910 19.559 1.00 85.56 233 CYS A O 1
ATOM 1773 N N . ASP A 1 234 ? -45.093 9.568 20.956 1.00 87.38 234 ASP A N 1
ATOM 1774 C CA . ASP A 1 234 ? -45.763 8.625 21.840 1.00 87.38 234 ASP A CA 1
ATOM 1775 C C . ASP A 1 234 ?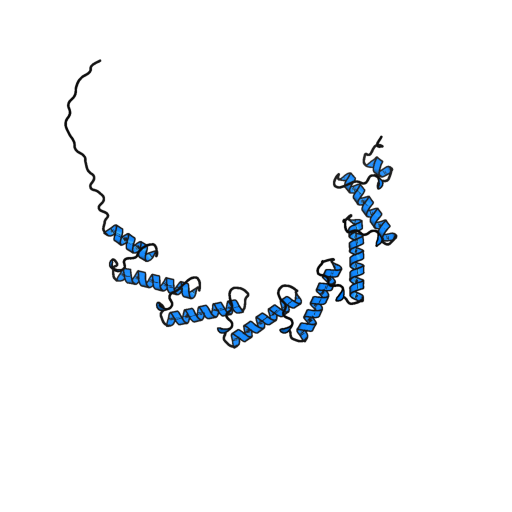 -46.501 9.384 22.955 1.00 87.38 234 ASP A C 1
ATOM 1777 O O . ASP A 1 234 ? -45.900 9.952 23.868 1.00 87.38 234 ASP A O 1
ATOM 1781 N N . ARG A 1 235 ? -47.836 9.404 22.884 1.00 82.88 235 ARG A N 1
ATOM 1782 C CA . ARG A 1 235 ? -48.682 10.120 23.855 1.00 82.88 235 ARG A CA 1
ATOM 1783 C C . ARG A 1 235 ? -48.632 9.502 25.254 1.00 82.88 235 ARG A C 1
ATOM 1785 O O . ARG A 1 235 ? -48.973 10.192 26.206 1.00 82.88 235 ARG A O 1
ATOM 1792 N N . THR A 1 236 ? -48.210 8.242 25.389 1.00 85.38 236 THR A N 1
ATOM 1793 C CA . THR A 1 236 ? -48.111 7.564 26.694 1.00 85.38 236 THR A CA 1
ATOM 1794 C C . THR A 1 236 ? -46.939 8.068 27.533 1.00 85.38 236 THR A C 1
ATOM 1796 O O . THR A 1 236 ? -46.922 7.875 28.745 1.00 85.38 236 THR A O 1
ATOM 1799 N N . LEU A 1 237 ? -45.980 8.750 26.900 1.00 84.31 237 LEU A N 1
ATOM 1800 C CA . LEU A 1 237 ? -44.795 9.307 27.549 1.00 84.31 237 LEU A CA 1
ATOM 1801 C C . LEU A 1 237 ? -44.970 10.771 27.966 1.00 84.31 237 LEU A C 1
ATOM 1803 O O . LEU A 1 237 ? -43.995 11.376 28.397 1.00 84.31 237 LEU A O 1
ATOM 1807 N N . LEU A 1 238 ? -46.161 11.355 27.808 1.00 82.88 238 LEU A N 1
ATOM 1808 C CA . LEU A 1 238 ? -46.466 12.728 28.221 1.00 82.88 238 LEU A CA 1
ATOM 1809 C C . LEU A 1 238 ? -47.204 12.729 29.562 1.00 82.88 238 LEU A C 1
ATOM 1811 O O . LEU A 1 238 ? -48.111 11.923 29.777 1.00 82.88 238 LEU A O 1
ATOM 1815 N N . SER A 1 239 ? -46.871 13.674 30.439 1.00 81.62 239 SER A N 1
ATOM 1816 C CA . SER A 1 239 ? -47.714 14.000 31.588 1.00 81.62 239 SER A CA 1
ATOM 1817 C C . SER A 1 239 ? -49.043 14.615 31.137 1.00 81.62 239 SER A C 1
ATOM 1819 O O . SER A 1 239 ? -49.206 15.088 30.006 1.00 81.62 239 SER A O 1
ATOM 1821 N N . VAL A 1 240 ? -50.019 14.626 32.046 1.00 76.31 240 VAL A N 1
ATOM 1822 C CA . VAL A 1 240 ? -51.340 15.218 31.795 1.00 76.31 240 VAL A CA 1
ATOM 1823 C C . VAL A 1 240 ? -51.211 16.712 31.481 1.00 76.31 240 VAL A C 1
ATOM 1825 O O . VAL A 1 240 ? -51.919 17.230 30.616 1.00 76.31 240 VAL A O 1
ATOM 1828 N N . GLU A 1 241 ? -50.295 17.401 32.153 1.00 77.81 241 GLU A N 1
ATOM 1829 C CA . GLU A 1 241 ? -50.003 18.817 31.967 1.00 77.81 241 GLU A CA 1
ATOM 1830 C C . GLU A 1 241 ? -49.340 19.084 30.610 1.00 77.81 241 GLU A C 1
ATOM 1832 O O . GLU A 1 241 ? -49.782 19.981 29.894 1.00 77.81 241 GLU A O 1
ATOM 1837 N N . GLU A 1 242 ? -48.357 18.277 30.205 1.00 79.69 242 GLU A N 1
ATOM 1838 C CA . GLU A 1 242 ? -47.699 18.403 28.893 1.00 79.69 242 GLU A CA 1
ATOM 1839 C C . GLU A 1 242 ? -48.666 18.110 27.744 1.00 79.69 242 GLU A C 1
ATOM 1841 O O . GLU A 1 242 ? -48.707 18.843 26.756 1.00 79.69 242 GLU A O 1
ATOM 1846 N N . ALA A 1 243 ? -49.522 17.093 27.884 1.00 69.62 243 ALA A N 1
ATOM 1847 C CA . ALA A 1 243 ? -50.560 16.811 26.897 1.00 69.62 243 ALA A CA 1
ATOM 1848 C C . ALA A 1 243 ? -51.532 17.998 26.740 1.00 69.62 243 ALA A C 1
ATOM 1850 O O . ALA A 1 243 ? -51.889 18.366 25.617 1.00 69.62 243 ALA A O 1
ATOM 1851 N N . LYS A 1 244 ? -51.919 18.637 27.853 1.00 69.69 244 LYS A N 1
ATOM 1852 C CA . LYS A 1 244 ? -52.805 19.812 27.853 1.00 69.69 244 LYS A CA 1
ATOM 1853 C C . LYS A 1 244 ? -52.138 21.060 27.271 1.00 69.69 244 LYS A C 1
ATOM 1855 O O . LYS A 1 244 ? -52.783 21.771 26.504 1.00 69.69 244 LYS A O 1
ATOM 1860 N N . GLN A 1 245 ? -50.876 21.330 27.611 1.00 65.56 245 GLN A N 1
ATOM 1861 C CA . GLN A 1 245 ? -50.150 22.513 27.130 1.00 65.56 245 GLN A CA 1
ATOM 1862 C C . GLN A 1 245 ? -49.875 22.466 25.621 1.00 65.56 245 GLN A C 1
ATOM 1864 O O . GLN A 1 245 ? -49.872 23.509 24.975 1.00 65.56 245 GLN A O 1
ATOM 1869 N N . ILE A 1 246 ? -49.730 21.271 25.035 1.00 64.94 246 ILE A N 1
ATOM 1870 C CA . ILE A 1 246 ? -49.415 21.093 23.607 1.00 64.94 246 ILE A CA 1
ATOM 1871 C C . ILE A 1 246 ? -50.682 20.795 22.765 1.00 64.94 246 ILE A C 1
ATOM 1873 O O . ILE A 1 246 ? -50.648 20.147 21.710 1.00 64.94 246 ILE A O 1
ATOM 1877 N N . GLY A 1 247 ? -51.841 21.264 23.242 1.00 58.19 247 GLY A N 1
ATOM 1878 C CA . GLY A 1 247 ? -53.096 21.297 22.485 1.00 58.19 247 GLY A CA 1
ATOM 1879 C C . GLY A 1 247 ? -53.779 19.943 22.271 1.00 58.19 247 GLY A C 1
ATOM 1880 O O . GLY A 1 247 ? -54.572 19.810 21.340 1.00 58.19 247 GLY A O 1
ATOM 1881 N N . LEU A 1 248 ? -53.503 18.927 23.094 1.00 53.22 248 LEU A N 1
ATOM 1882 C CA . LEU A 1 248 ? -54.298 17.701 23.091 1.00 53.22 248 LEU A CA 1
ATOM 1883 C C . LEU A 1 248 ? -55.455 17.850 24.084 1.00 53.22 248 LEU A C 1
ATOM 1885 O O . LEU A 1 248 ? -55.342 17.511 25.261 1.00 53.22 248 LEU A O 1
ATOM 1889 N N . GLY A 1 249 ? -56.595 18.334 23.589 1.00 47.09 249 GLY A N 1
ATOM 1890 C CA . GLY A 1 249 ? -57.872 18.073 24.250 1.00 47.09 249 GLY A CA 1
ATOM 1891 C C . GLY A 1 249 ? -58.089 16.557 24.415 1.00 47.09 249 GLY A C 1
ATOM 1892 O O . GLY A 1 249 ? -57.520 15.772 23.643 1.00 47.09 249 GLY A O 1
ATOM 1893 N N . PRO A 1 250 ? -58.859 16.120 25.429 1.00 41.38 250 PRO A N 1
ATOM 1894 C CA . PRO A 1 250 ? -59.093 14.703 25.682 1.00 41.38 250 PRO A CA 1
ATOM 1895 C C . PRO A 1 250 ? -59.661 14.048 24.419 1.00 41.38 250 PRO A C 1
ATOM 1897 O O . PRO A 1 250 ? -60.633 14.537 23.845 1.00 41.38 250 PRO A O 1
ATOM 1900 N N . SER A 1 251 ? -59.020 12.966 23.967 1.00 47.38 251 SER A N 1
ATOM 1901 C CA . SER A 1 251 ? -59.568 12.168 22.866 1.00 47.38 251 SER A CA 1
ATOM 1902 C C . SER A 1 251 ? -60.817 11.485 23.415 1.00 47.38 251 SER A C 1
ATOM 1904 O O . SER A 1 251 ? -60.728 10.798 24.433 1.00 47.38 251 SER A O 1
ATOM 1906 N N . SER A 1 252 ? -61.959 11.791 22.800 1.00 36.66 252 SER A N 1
ATOM 1907 C CA . SER A 1 252 ? -63.247 11.127 23.027 1.00 36.66 252 SER A CA 1
ATOM 1908 C C . SER A 1 252 ? -63.206 9.671 22.579 1.00 36.66 252 SER A C 1
ATOM 1910 O O . SER A 1 252 ? -62.420 9.379 21.647 1.00 36.66 252 SER A O 1
#

pLDDT: mean 86.1, std 16.97, range [34.44, 98.44]

Radius of gyration: 42.69 Å; chains: 1; bounding box: 86×54×123 Å